Protein AF-0000000087009838 (afdb_homodimer)

Secondary structure (DSSP, 8-state):
-----HHHHHHHHHHHHHHHHH--B-HHHHHHHHHHTTPPPPPHHHHHHHHHHHHHTTSEEEEEE--SSS--EEEEEE-HHHHHHHHHHHHHHHHHHHHHHHHHH-/-----HHHHHHHHHHHHHHHHH--B-HHHHHHHHHHTTPPPPPHHHHHHHHHHHHHTTSEEEEEE--SSS--EEEEEE-HHHHHHHHHHHHHHHHHHHHHHHHHT-

Organism: NCBI:txid2722751

InterPro domains:
  IPR005149 Transcription regulator PadR, N-terminal [PF03551] (16-88)
  IPR036388 Winged helix-like DNA-binding domain superfamily [G3DSA:1.10.10.10] (2-105)
  IPR036390 Winged helix DNA-binding domain superfamily [SSF46785] (12-104)
  IPR052509 Metal-responsive DNA-binding regulator [PTHR33169] (3-96)

Structure (mmCIF, N/CA/C/O backbone):
data_AF-0000000087009838-model_v1
#
loop_
_entity.id
_entity.type
_entity.pdbx_description
1 polymer 'PadR family transcriptional regulator'
#
loop_
_atom_site.group_PDB
_atom_site.id
_atom_site.type_symbol
_atom_site.label_atom_id
_atom_site.label_alt_id
_atom_site.label_comp_id
_atom_site.label_asym_id
_atom_site.label_entity_id
_atom_site.label_seq_id
_atom_site.pdbx_PDB_ins_code
_atom_site.Cartn_x
_atom_site.Cartn_y
_atom_site.Cartn_z
_atom_site.occupancy
_atom_site.B_iso_or_equiv
_atom_site.auth_seq_id
_atom_site.auth_comp_id
_atom_site.auth_asym_id
_atom_site.auth_atom_id
_atom_site.pdbx_PDB_model_num
ATOM 1 N N . MET A 1 1 ? -0.483 -9.648 17.047 1 41.69 1 MET A N 1
ATOM 2 C CA . MET A 1 1 ? -0.277 -8.227 16.766 1 41.69 1 MET A CA 1
ATOM 3 C C . MET A 1 1 ? -0.563 -7.91 15.305 1 41.69 1 MET A C 1
ATOM 5 O O . MET A 1 1 ? -0.053 -8.586 14.406 1 41.69 1 MET A O 1
ATOM 9 N N . THR A 1 2 ? -1.637 -7.324 15.18 1 51.69 2 THR A N 1
ATOM 10 C CA . THR A 1 2 ? -2.01 -7.086 13.789 1 51.69 2 THR A CA 1
ATOM 11 C C . THR A 1 2 ? -0.888 -6.367 13.039 1 51.69 2 THR A C 1
ATOM 13 O O . THR A 1 2 ? -0.406 -5.324 13.484 1 51.69 2 THR A O 1
ATOM 16 N N . GLN A 1 3 ? 0.171 -7.094 12.523 1 63.97 3 GLN A N 1
ATOM 17 C CA . GLN A 1 3 ? 1.33 -6.605 11.781 1 63.97 3 GLN A CA 1
ATOM 18 C C . GLN A 1 3 ? 0.923 -5.551 10.758 1 63.97 3 GLN A C 1
ATOM 20 O O . GLN A 1 3 ? -0.164 -5.629 10.18 1 63.97 3 GLN A O 1
ATOM 25 N N . PHE A 1 4 ? 1.657 -4.457 10.875 1 77.56 4 PHE A N 1
ATOM 26 C CA . PHE A 1 4 ? 1.495 -3.418 9.859 1 77.56 4 PHE A CA 1
ATOM 27 C C . PHE A 1 4 ? 1.87 -3.945 8.477 1 77.56 4 PHE A C 1
ATOM 29 O O . PHE A 1 4 ? 3.053 -4.039 8.148 1 77.56 4 PHE A O 1
ATOM 36 N N . ASP A 1 5 ? 0.935 -4.395 7.797 1 86.06 5 ASP A N 1
ATOM 37 C CA . ASP A 1 5 ? 1.15 -5.027 6.5 1 86.06 5 ASP A CA 1
ATOM 38 C C . ASP A 1 5 ? 1.72 -4.035 5.488 1 86.06 5 ASP A C 1
ATOM 40 O O . ASP A 1 5 ? 1.622 -2.82 5.684 1 86.06 5 ASP A O 1
ATOM 44 N N . ASP A 1 6 ? 2.301 -4.641 4.383 1 87.44 6 ASP A N 1
ATOM 45 C CA . ASP A 1 6 ? 3.01 -3.857 3.377 1 87.44 6 ASP A CA 1
ATOM 46 C C . ASP A 1 6 ? 2.109 -2.771 2.795 1 87.44 6 ASP A C 1
ATOM 48 O O . ASP A 1 6 ? 2.547 -1.636 2.594 1 87.44 6 ASP A O 1
ATOM 52 N N . PHE A 1 7 ? 0.85 -3.143 2.479 1 91.94 7 PHE A N 1
ATOM 53 C CA . PHE A 1 7 ? 0.053 -2.121 1.808 1 91.94 7 PHE A CA 1
ATOM 54 C C . PHE A 1 7 ? -0.395 -1.05 2.793 1 91.94 7 PHE A C 1
ATOM 56 O O . PHE A 1 7 ? -0.603 0.104 2.412 1 91.94 7 PHE A O 1
ATOM 63 N N . GLN A 1 8 ? -0.457 -1.285 4.121 1 91.81 8 GLN A N 1
ATOM 64 C CA . GLN A 1 8 ? -0.731 -0.25 5.109 1 91.81 8 GLN A CA 1
ATOM 65 C C . GLN A 1 8 ? 0.414 0.756 5.188 1 91.81 8 GLN A C 1
ATOM 67 O O . GLN A 1 8 ? 0.182 1.966 5.234 1 91.81 8 GLN A O 1
ATOM 72 N N . ARG A 1 9 ? 1.604 0.186 5.16 1 93.12 9 ARG A N 1
ATOM 73 C CA . ARG A 1 9 ? 2.777 1.055 5.137 1 93.12 9 ARG A CA 1
ATOM 74 C C . ARG A 1 9 ? 2.781 1.936 3.891 1 93.12 9 ARG A C 1
ATOM 76 O O . ARG A 1 9 ? 3.104 3.123 3.965 1 93.12 9 ARG A O 1
ATOM 83 N N . GLY A 1 10 ? 2.416 1.355 2.771 1 95.44 10 GLY A N 1
ATOM 84 C CA . GLY A 1 10 ? 2.396 2.072 1.506 1 95.44 10 GLY A CA 1
ATOM 85 C C . GLY A 1 10 ? 1.356 3.176 1.46 1 95.44 10 GLY A C 1
ATOM 86 O O . GLY A 1 10 ? 1.506 4.148 0.717 1 95.44 10 GLY A O 1
ATOM 87 N N . LEU A 1 11 ? 0.307 3.041 2.289 1 96.44 11 LEU A N 1
ATOM 88 C CA . LEU A 1 11 ? -0.783 4.012 2.311 1 96.44 11 LEU A CA 1
ATOM 89 C C . LEU A 1 11 ? -0.432 5.203 3.191 1 96.44 11 LEU A C 1
ATOM 91 O O . LEU A 1 11 ? -1.063 6.258 3.096 1 96.44 11 LEU A O 1
ATOM 95 N N . LEU A 1 12 ? 0.553 4.984 4.039 1 96.88 12 LEU A N 1
ATOM 96 C CA . LEU A 1 12 ? 0.789 5.93 5.125 1 96.88 12 LEU A CA 1
ATOM 97 C C . LEU A 1 12 ? 1.097 7.32 4.582 1 96.88 12 LEU A C 1
ATOM 99 O O . LEU A 1 12 ? 0.576 8.32 5.082 1 96.88 12 LEU A O 1
ATOM 103 N N . PRO A 1 13 ? 1.901 7.465 3.521 1 97.69 13 PRO A N 1
ATOM 104 C CA . PRO A 1 13 ? 2.131 8.812 2.988 1 97.69 13 PRO A CA 1
ATOM 105 C C . PRO A 1 13 ? 0.836 9.516 2.592 1 97.69 13 PRO A C 1
ATOM 107 O O . PRO A 1 13 ? 0.648 10.695 2.91 1 97.69 13 PRO A O 1
ATOM 110 N N . MET A 1 14 ? -0.026 8.867 1.937 1 97.88 14 MET A N 1
ATOM 111 C CA . MET A 1 14 ? -1.287 9.469 1.515 1 97.88 14 MET A CA 1
ATOM 112 C C . MET A 1 14 ? -2.158 9.812 2.721 1 97.88 14 MET A C 1
ATOM 114 O O . MET A 1 14 ? -2.793 10.867 2.754 1 97.88 14 MET A O 1
ATOM 118 N N . LEU A 1 15 ? -2.158 8.906 3.693 1 98.06 15 LEU A N 1
ATOM 119 C CA . LEU A 1 15 ? -2.965 9.141 4.887 1 98.06 15 LEU A CA 1
ATOM 120 C C . LEU A 1 15 ? -2.477 10.367 5.645 1 98.06 15 LEU A C 1
ATOM 122 O O . LEU A 1 15 ? -3.283 11.172 6.121 1 98.06 15 LEU A O 1
ATOM 126 N N . LEU A 1 16 ? -1.192 10.484 5.719 1 98.38 16 LEU A N 1
ATOM 127 C CA . LEU A 1 16 ? -0.627 11.625 6.426 1 98.38 16 LEU A CA 1
ATOM 128 C C . LEU A 1 16 ? -0.913 12.93 5.68 1 98.38 16 LEU A C 1
ATOM 130 O O . LEU A 1 16 ? -1.271 13.938 6.289 1 98.38 16 LEU A O 1
ATOM 134 N N . LEU A 1 17 ? -0.773 12.906 4.363 1 98.56 17 LEU A N 1
ATOM 135 C CA . LEU A 1 17 ? -1.104 14.094 3.574 1 98.56 17 LEU A CA 1
ATOM 136 C C . LEU A 1 17 ? -2.574 14.461 3.742 1 98.56 17 LEU A C 1
ATOM 138 O O . LEU A 1 17 ? -2.916 15.641 3.83 1 98.56 17 LEU A O 1
ATOM 142 N N . ALA A 1 18 ? -3.383 13.469 3.76 1 98.62 18 ALA A N 1
ATOM 143 C CA . ALA A 1 18 ? -4.816 13.703 3.924 1 98.62 18 ALA A CA 1
ATOM 144 C C . ALA A 1 18 ? -5.117 14.328 5.285 1 98.62 18 ALA A C 1
ATOM 146 O O . ALA A 1 18 ? -5.941 15.234 5.391 1 98.62 18 ALA A O 1
ATOM 147 N N . GLU A 1 19 ? -4.484 13.828 6.332 1 98.38 19 GLU A N 1
ATOM 148 C CA . GLU A 1 19 ? -4.66 14.414 7.66 1 98.38 19 GLU A CA 1
ATOM 149 C C . GLU A 1 19 ? -4.184 15.859 7.688 1 98.38 19 GLU A C 1
ATOM 151 O O . GLU A 1 19 ? -4.848 16.734 8.266 1 98.38 19 GLU A O 1
ATOM 156 N N . LEU A 1 20 ? -3.068 16.078 7.055 1 98.38 20 LEU A N 1
ATOM 157 C CA . LEU A 1 20 ? -2.5 17.422 7.051 1 98.38 20 LEU A CA 1
ATOM 158 C C . LEU A 1 20 ? -3.359 18.375 6.223 1 98.38 20 LEU A C 1
ATOM 160 O O . LEU A 1 20 ? -3.375 19.578 6.477 1 98.38 20 LEU A O 1
ATOM 164 N N . HIS A 1 21 ? -3.979 17.844 5.184 1 98.25 21 HIS A N 1
ATOM 165 C CA . HIS A 1 21 ? -4.918 18.641 4.395 1 98.25 21 HIS A CA 1
ATOM 166 C C . HIS A 1 21 ? -6.043 19.188 5.266 1 98.25 21 HIS A C 1
ATOM 168 O O . HIS A 1 21 ? -6.539 20.297 5.027 1 98.25 21 HIS A O 1
ATOM 174 N N . ARG A 1 22 ? -6.465 18.453 6.211 1 97.25 22 ARG A N 1
ATOM 175 C CA . ARG A 1 22 ? -7.535 18.859 7.109 1 97.25 22 ARG A CA 1
ATOM 176 C C . ARG A 1 22 ? -7.039 19.906 8.109 1 97.25 22 ARG A C 1
ATOM 178 O O . ARG A 1 22 ? -7.723 20.891 8.383 1 97.25 22 ARG A O 1
ATOM 185 N N . GLU A 1 23 ? -5.918 19.594 8.72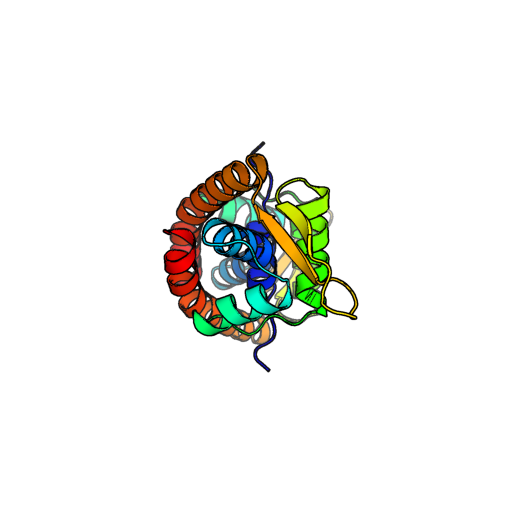7 1 97.31 23 GLU A N 1
ATOM 186 C CA . GLU A 1 23 ? -5.332 20.469 9.727 1 97.31 23 GLU A CA 1
ATOM 187 C C . GLU A 1 23 ? -3.854 20.156 9.945 1 97.31 23 GLU A C 1
ATOM 189 O O . GLU A 1 23 ? -3.461 19 10.008 1 97.31 23 GLU A O 1
ATOM 194 N N . PRO A 1 24 ? -3.016 21.219 10.055 1 97.94 24 PRO A N 1
ATOM 195 C CA . PRO A 1 24 ? -1.626 20.953 10.438 1 97.94 24 PRO A CA 1
ATOM 196 C C . PRO A 1 24 ? -1.51 20.156 11.734 1 97.94 24 PRO A C 1
ATOM 198 O O . PRO A 1 24 ? -2.463 20.109 12.516 1 97.94 24 PRO A O 1
ATOM 201 N N . GLY A 1 25 ? -0.405 19.438 11.938 1 96.56 25 GLY A N 1
ATOM 202 C CA . GLY A 1 25 ? -0.272 18.656 13.156 1 96.56 25 GLY A CA 1
ATOM 203 C C . GLY A 1 25 ? 1.137 18.156 13.383 1 96.56 25 GLY A C 1
ATOM 204 O O . GLY A 1 25 ? 1.945 18.109 12.453 1 96.56 25 GLY A O 1
ATOM 205 N N . HIS A 1 26 ? 1.412 17.734 14.68 1 95.56 26 HIS A N 1
ATOM 206 C CA . HIS A 1 26 ? 2.621 17.031 15.086 1 95.56 26 HIS A CA 1
ATOM 207 C C . HIS A 1 26 ? 2.547 15.547 14.703 1 95.56 26 HIS A C 1
ATOM 209 O O . HIS A 1 26 ? 1.455 15.016 14.492 1 95.56 26 HIS A O 1
ATOM 215 N N . GLY A 1 27 ? 3.801 14.953 14.539 1 95 27 GLY A N 1
ATOM 216 C CA . GLY A 1 27 ? 3.812 13.523 14.266 1 95 27 GLY A CA 1
ATOM 217 C C . GLY A 1 27 ? 2.904 12.734 15.188 1 95 27 GLY A C 1
ATOM 218 O O . GLY A 1 27 ? 2.104 11.914 14.727 1 95 27 GLY A O 1
ATOM 219 N N . TYR A 1 28 ? 2.982 13 16.375 1 94.81 28 TYR A N 1
ATOM 220 C CA . TYR A 1 28 ? 2.195 12.305 17.391 1 94.81 28 TYR A CA 1
ATOM 221 C C . TYR A 1 28 ? 0.705 12.539 17.172 1 94.81 28 TYR A C 1
ATOM 223 O O . TYR A 1 28 ? -0.092 11.594 17.234 1 94.81 28 TYR A O 1
ATOM 231 N N . SER A 1 29 ? 0.276 13.75 17.031 1 95.69 29 SER A N 1
ATOM 232 C CA . SER A 1 29 ? -1.13 14.078 16.828 1 95.69 29 SER A CA 1
ATOM 233 C C . SER A 1 29 ? -1.678 13.414 15.562 1 95.69 29 SER A C 1
ATOM 235 O O . SER A 1 29 ? -2.832 12.984 15.539 1 95.69 29 SER A O 1
ATOM 237 N N . LEU A 1 30 ? -0.846 13.359 14.562 1 97.69 30 LEU A N 1
ATOM 238 C CA . LEU A 1 30 ? -1.271 12.719 13.32 1 97.69 30 LEU A CA 1
ATOM 239 C C . LEU A 1 30 ? -1.545 11.234 13.547 1 97.69 30 LEU A C 1
ATOM 241 O O . LEU A 1 30 ? -2.533 10.703 13.039 1 97.69 30 LEU A O 1
ATOM 245 N N . SER A 1 31 ? -0.64 10.562 14.25 1 97.38 31 SER A N 1
ATOM 246 C CA . SER A 1 31 ? -0.85 9.156 14.586 1 97.38 31 SER A CA 1
ATOM 247 C C . SER A 1 31 ? -2.146 8.969 15.367 1 97.38 31 SER A C 1
ATOM 249 O O . SER A 1 31 ? -2.92 8.047 15.078 1 97.38 31 SER A O 1
ATOM 251 N N . LEU A 1 32 ? -2.451 9.875 16.312 1 97.5 32 LEU A N 1
ATOM 252 C CA . LEU A 1 32 ? -3.658 9.805 17.125 1 97.5 32 LEU A CA 1
ATOM 253 C C . LEU A 1 32 ? -4.902 10.023 16.266 1 97.5 32 LEU A C 1
ATOM 255 O O . LEU A 1 32 ? -5.914 9.336 16.453 1 97.5 32 LEU A O 1
ATOM 259 N N . ARG A 1 33 ? -4.863 10.977 15.43 1 97.62 33 ARG A N 1
ATOM 260 C CA . ARG A 1 33 ? -5.988 11.258 14.539 1 97.62 33 ARG A CA 1
ATOM 261 C C . ARG A 1 33 ? -6.316 10.055 13.672 1 97.62 33 ARG A C 1
ATOM 263 O O . ARG A 1 33 ? -7.488 9.695 13.508 1 97.62 33 ARG A O 1
ATOM 270 N N . LEU A 1 34 ? -5.281 9.43 13.094 1 97.25 34 LEU A N 1
ATOM 271 C CA . LEU A 1 34 ? -5.496 8.234 12.281 1 97.25 34 LEU A CA 1
ATOM 272 C C . LEU A 1 34 ? -6.137 7.125 13.109 1 97.25 34 LEU A C 1
ATOM 274 O O . LEU A 1 34 ? -7.062 6.457 12.641 1 97.25 34 LEU A O 1
ATOM 278 N N . ALA A 1 35 ? -5.707 6.926 14.344 1 97.12 35 ALA A N 1
ATOM 279 C CA . ALA A 1 35 ? -6.273 5.906 15.227 1 97.12 35 ALA A CA 1
ATOM 280 C C . ALA A 1 35 ? -7.746 6.191 15.516 1 97.12 35 ALA A C 1
ATOM 282 O O . ALA A 1 35 ? -8.57 5.277 15.516 1 97.12 35 ALA A O 1
ATOM 283 N N . LYS A 1 36 ? -8.055 7.414 15.727 1 97.5 36 LYS A N 1
ATOM 284 C CA . LYS A 1 36 ? -9.43 7.82 16.016 1 97.5 36 LYS A CA 1
ATOM 285 C C . LYS A 1 36 ? -10.352 7.531 14.828 1 97.5 36 LYS A C 1
ATOM 287 O O . LYS A 1 36 ? -11.547 7.32 15.008 1 97.5 36 LYS A O 1
ATOM 292 N N . ARG A 1 37 ? -9.781 7.527 13.695 1 96.38 37 ARG A N 1
ATOM 293 C CA . ARG A 1 37 ? -10.555 7.266 12.492 1 96.38 37 ARG A CA 1
ATOM 294 C C . ARG A 1 37 ? -10.719 5.766 12.258 1 96.38 37 ARG A C 1
ATOM 296 O O . ARG A 1 37 ? -11.445 5.348 11.352 1 96.38 37 ARG A O 1
ATOM 303 N N . GLY A 1 38 ? -10.031 4.953 13.016 1 95.69 38 GLY A N 1
ATOM 304 C CA . GLY A 1 38 ? -10.219 3.516 12.922 1 95.69 38 GLY A CA 1
ATOM 305 C C . GLY A 1 38 ? -8.992 2.783 12.422 1 95.69 38 GLY A C 1
ATOM 306 O O . GLY A 1 38 ? -8.984 1.553 12.336 1 95.69 38 GLY A O 1
ATOM 307 N N . PHE A 1 39 ? -7.945 3.561 12.039 1 95.5 39 PHE A N 1
ATOM 308 C CA . PHE A 1 39 ? -6.707 2.908 11.633 1 95.5 39 PHE A CA 1
ATOM 309 C C . PHE A 1 39 ? -5.941 2.387 12.836 1 95.5 39 PHE A C 1
ATOM 311 O O . PHE A 1 39 ? -6.148 2.854 13.961 1 95.5 39 PHE A O 1
ATOM 318 N N . ASP A 1 40 ? -5.062 1.401 12.555 1 92.06 40 ASP A N 1
ATOM 319 C CA . ASP A 1 40 ? -4.121 1.002 13.602 1 92.06 40 ASP A CA 1
ATOM 320 C C . ASP A 1 40 ? -3.195 2.156 13.977 1 92.06 40 ASP A C 1
ATOM 322 O O . ASP A 1 40 ? -2.82 2.961 13.117 1 92.06 40 ASP A O 1
ATOM 326 N N . ARG A 1 41 ? -2.908 2.146 15.242 1 92.62 41 ARG A N 1
ATOM 327 C CA . ARG A 1 41 ? -1.973 3.18 15.672 1 92.62 41 ARG A CA 1
ATOM 328 C C . ARG A 1 41 ? -0.619 3.016 14.992 1 92.62 41 ARG A C 1
ATOM 330 O O . ARG A 1 41 ? -0.04 1.927 15 1 92.62 41 ARG A O 1
ATOM 337 N N . VAL A 1 42 ? -0.114 4.102 14.445 1 95.06 42 VAL A N 1
ATOM 338 C CA . VAL A 1 42 ? 1.179 4.086 13.773 1 95.06 42 VAL A CA 1
ATOM 339 C C . VAL A 1 42 ? 2.285 4.438 14.758 1 95.06 42 VAL A C 1
ATOM 341 O O . VAL A 1 42 ? 2.26 5.504 15.375 1 95.06 42 VAL A O 1
ATOM 344 N N . LYS A 1 43 ? 3.227 3.586 14.883 1 93.56 43 LYS A N 1
ATOM 345 C CA . LYS A 1 43 ? 4.359 3.834 15.773 1 93.56 43 LYS A CA 1
ATOM 346 C C . LYS A 1 43 ? 5.305 4.879 15.18 1 93.56 43 LYS A C 1
ATOM 348 O O . LYS A 1 43 ? 5.438 4.977 13.953 1 93.56 43 LYS A O 1
ATOM 353 N N . GLY A 1 44 ? 5.969 5.586 16.141 1 94.06 44 GLY A N 1
ATOM 354 C CA . GLY A 1 44 ? 6.922 6.598 15.719 1 94.06 44 GLY A CA 1
ATOM 355 C C . GLY A 1 44 ? 7.969 6.07 14.75 1 94.06 44 GLY A C 1
ATOM 356 O O . GLY A 1 44 ? 8.328 6.746 13.789 1 94.06 44 GLY A O 1
ATOM 357 N N . ALA A 1 45 ? 8.445 4.961 14.953 1 92.62 45 ALA A N 1
ATOM 358 C CA . ALA A 1 45 ? 9.477 4.336 14.133 1 92.62 45 ALA A CA 1
ATOM 359 C C . ALA A 1 45 ? 9.039 4.238 12.68 1 92.62 45 ALA A C 1
ATOM 361 O O . ALA A 1 45 ? 9.875 4.238 11.766 1 92.62 45 ALA A O 1
ATOM 362 N N . HIS A 1 46 ? 7.719 4.188 12.383 1 93.94 46 HIS A N 1
ATOM 363 C CA . HIS A 1 46 ? 7.18 4.102 11.031 1 93.94 46 HIS A CA 1
ATOM 364 C C . HIS A 1 46 ? 6.711 5.469 10.539 1 93.94 46 HIS A C 1
ATOM 366 O O . HIS A 1 46 ? 6.762 5.75 9.336 1 93.94 46 HIS A O 1
ATOM 372 N N . LEU A 1 47 ? 6.344 6.242 11.453 1 96.56 47 LEU A N 1
ATOM 373 C CA . LEU A 1 47 ? 5.715 7.523 11.148 1 96.56 47 LEU A CA 1
ATOM 374 C C . LEU A 1 47 ? 6.754 8.555 10.734 1 96.56 47 LEU A C 1
ATOM 376 O O . LEU A 1 47 ? 6.598 9.227 9.711 1 96.56 47 LEU A O 1
ATOM 380 N N . TYR A 1 48 ? 7.754 8.656 11.461 1 96.62 48 TYR A N 1
ATOM 381 C CA . TYR A 1 48 ? 8.656 9.797 11.352 1 96.62 48 TYR A CA 1
ATOM 382 C C . TYR A 1 48 ? 9.523 9.688 10.102 1 96.62 48 TYR A C 1
ATOM 384 O O . TYR A 1 48 ? 9.797 10.688 9.438 1 96.62 48 TYR A O 1
ATOM 392 N N . PRO A 1 49 ? 9.977 8.609 9.758 1 97.44 49 PRO A N 1
ATOM 393 C CA . PRO A 1 49 ? 10.688 8.508 8.484 1 97.44 49 PRO A CA 1
ATOM 394 C C . PRO A 1 49 ? 9.812 8.898 7.289 1 97.44 49 PRO A C 1
ATOM 396 O O . PRO A 1 49 ? 10.305 9.492 6.328 1 97.44 49 PRO A O 1
ATOM 399 N N . VAL A 1 50 ? 8.555 8.523 7.348 1 97.69 50 VAL A N 1
ATOM 400 C CA . VAL A 1 50 ? 7.641 8.891 6.27 1 97.69 50 VAL A CA 1
ATOM 401 C C . VAL A 1 50 ? 7.426 10.398 6.254 1 97.69 50 VAL A C 1
ATOM 403 O O . VAL A 1 50 ? 7.445 11.023 5.191 1 97.69 50 VAL A O 1
ATOM 406 N N . LEU A 1 51 ? 7.266 10.961 7.426 1 98.06 51 LEU A N 1
ATOM 407 C CA . LEU A 1 51 ? 7.129 12.414 7.512 1 98.06 51 LEU A CA 1
ATOM 408 C C . LEU A 1 51 ? 8.383 13.109 6.988 1 98.06 51 LEU A C 1
ATOM 410 O O . LEU A 1 51 ? 8.297 14.109 6.281 1 98.06 51 LEU A O 1
ATOM 414 N N . ALA A 1 52 ? 9.516 12.578 7.363 1 97.75 52 ALA A N 1
ATOM 415 C CA . ALA A 1 52 ? 10.781 13.133 6.895 1 97.75 52 ALA A CA 1
ATOM 416 C C . ALA A 1 52 ? 10.867 13.102 5.371 1 97.75 52 ALA A C 1
ATOM 418 O O . ALA A 1 52 ? 11.32 14.062 4.746 1 97.75 52 ALA A O 1
ATOM 419 N N . ARG A 1 53 ? 10.484 12.039 4.77 1 98.12 53 ARG A N 1
ATOM 420 C CA . ARG A 1 53 ? 10.492 11.914 3.316 1 98.12 53 ARG A CA 1
ATOM 421 C C . ARG A 1 53 ? 9.523 12.906 2.678 1 98.12 53 ARG A C 1
ATOM 423 O O . ARG A 1 53 ? 9.859 13.547 1.679 1 98.12 53 ARG A O 1
ATOM 430 N N . LEU A 1 54 ? 8.305 13.016 3.232 1 98.31 54 LEU A N 1
ATOM 431 C CA . LEU A 1 54 ? 7.316 13.961 2.721 1 98.31 54 LEU A CA 1
ATOM 432 C C . LEU A 1 54 ? 7.848 15.391 2.785 1 98.31 54 LEU A C 1
ATOM 434 O O . LEU A 1 54 ? 7.617 16.188 1.873 1 98.31 54 LEU A O 1
ATOM 438 N N . GLU A 1 55 ? 8.539 15.656 3.879 1 98.31 55 GLU A N 1
ATOM 439 C CA . GLU A 1 55 ? 9.188 16.953 4.035 1 98.31 55 GLU A CA 1
ATOM 440 C C . GLU A 1 55 ? 10.273 17.172 2.988 1 98.31 55 GLU A C 1
ATOM 442 O O . GLU A 1 55 ? 10.312 18.203 2.324 1 98.31 55 GLU A O 1
ATOM 447 N N . SER A 1 56 ? 11.148 16.188 2.854 1 98.44 56 SER A N 1
ATOM 448 C CA . SER A 1 56 ? 12.25 16.266 1.898 1 98.44 56 SER A CA 1
ATOM 449 C C . SER A 1 56 ? 11.734 16.422 0.472 1 98.44 56 SER A C 1
ATOM 451 O O . SER A 1 56 ? 12.352 17.125 -0.34 1 98.44 56 SER A O 1
ATOM 453 N N . ASP A 1 57 ? 10.586 15.852 0.182 1 98 57 ASP A N 1
ATOM 454 C CA . ASP A 1 57 ? 9.984 15.898 -1.146 1 98 57 ASP A CA 1
ATOM 455 C C . ASP A 1 57 ? 9.211 17.203 -1.352 1 98 57 ASP A C 1
ATOM 457 O O . ASP A 1 57 ? 8.719 17.469 -2.449 1 98 57 ASP A O 1
ATOM 461 N N . GLY A 1 58 ? 9.062 17.969 -0.272 1 98.5 58 GLY A N 1
ATOM 462 C CA . GLY A 1 58 ? 8.43 19.281 -0.349 1 98.5 58 GLY A CA 1
ATOM 463 C C . GLY A 1 58 ? 6.922 19.219 -0.199 1 98.5 58 GLY A C 1
ATOM 464 O O . GLY A 1 58 ? 6.227 20.188 -0.517 1 98.5 58 GLY A O 1
ATOM 465 N N . TYR A 1 59 ? 6.348 18.125 0.232 1 98.75 59 TYR A N 1
ATOM 466 C CA . TYR A 1 59 ? 4.902 17.953 0.297 1 98.75 59 TYR A CA 1
ATOM 467 C C . TYR A 1 59 ? 4.348 18.484 1.612 1 98.75 59 TYR A C 1
ATOM 469 O O . TYR A 1 59 ? 3.137 18.688 1.746 1 98.75 59 TYR A O 1
ATOM 477 N N . CYS A 1 60 ? 5.195 18.703 2.631 1 98.62 60 CYS A N 1
ATOM 478 C CA . CYS A 1 60 ? 4.867 19.406 3.867 1 98.62 60 CYS A CA 1
ATOM 479 C C . CYS A 1 60 ? 6.078 20.156 4.41 1 98.62 60 CYS A C 1
ATOM 481 O O . CYS A 1 60 ? 7.203 19.922 3.969 1 98.62 60 CYS A O 1
ATOM 483 N N . THR A 1 61 ? 5.836 21.062 5.246 1 97.94 61 THR A N 1
ATOM 484 C CA . THR A 1 61 ? 6.891 21.844 5.883 1 97.94 61 THR A CA 1
ATOM 485 C C . THR A 1 61 ? 6.637 21.969 7.383 1 97.94 61 THR A C 1
ATOM 487 O O . THR A 1 61 ? 5.496 22.156 7.812 1 97.94 61 THR A O 1
ATOM 490 N N . PRO A 1 62 ? 7.703 21.703 8.141 1 95.12 62 PRO A N 1
ATOM 491 C CA . PRO A 1 62 ? 7.551 21.875 9.586 1 95.12 62 PRO A CA 1
ATOM 492 C C . PRO A 1 62 ? 7.664 23.328 10.031 1 95.12 62 PRO A C 1
ATOM 494 O O . PRO A 1 62 ? 8.422 24.109 9.438 1 95.12 62 PRO A O 1
ATOM 497 N N . VAL A 1 63 ? 6.887 23.781 10.938 1 92.5 63 VAL A N 1
ATOM 498 C CA . VAL A 1 63 ? 7.027 25.047 11.656 1 92.5 63 VAL A CA 1
ATOM 499 C C . VAL A 1 63 ? 7.305 24.766 13.133 1 92.5 63 VAL A C 1
ATOM 501 O O . VAL A 1 63 ? 6.559 24.031 13.781 1 92.5 63 VAL A O 1
ATOM 504 N N . TRP A 1 64 ? 8.5 25.172 13.562 1 88.38 64 TRP A N 1
ATOM 505 C CA . TRP A 1 64 ? 8.898 24.938 14.945 1 88.38 64 TRP A CA 1
ATOM 506 C C . TRP A 1 64 ? 8.18 25.891 15.891 1 88.38 64 TRP A C 1
ATOM 508 O O . TRP A 1 64 ? 8.109 27.094 15.633 1 88.38 64 TRP A O 1
ATOM 518 N N . THR A 1 65 ? 7.371 25.375 16.703 1 76.44 65 THR A N 1
ATOM 519 C CA . THR A 1 65 ? 6.715 26.203 17.703 1 76.44 65 THR A CA 1
ATOM 520 C C . THR A 1 65 ? 7.402 26.047 19.062 1 76.44 65 THR A C 1
ATOM 522 O O . THR A 1 65 ? 7.723 24.938 19.484 1 76.44 65 THR A O 1
ATOM 525 N N . GLU A 1 66 ? 8.047 27.125 19.484 1 69.75 66 GLU A N 1
ATOM 526 C CA . GLU A 1 66 ? 8.773 27.188 20.75 1 69.75 66 G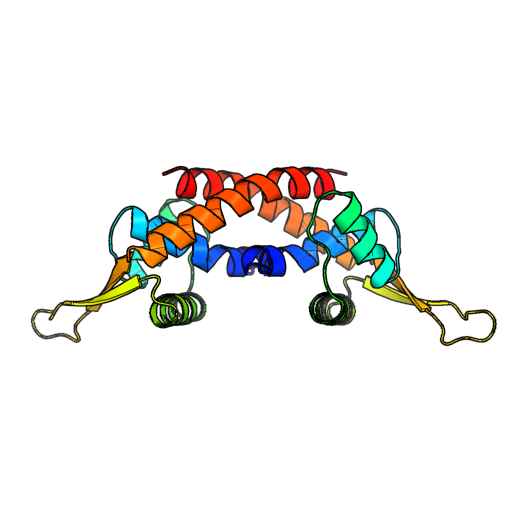LU A CA 1
ATOM 527 C C . GLU A 1 66 ? 7.867 26.844 21.922 1 69.75 66 GLU A C 1
ATOM 529 O O . GLU A 1 66 ? 6.688 27.188 21.938 1 69.75 66 GLU A O 1
ATOM 534 N N . GLY A 1 67 ? 8.008 25.688 22.469 1 61.94 67 GLY A N 1
ATOM 535 C CA . GLY A 1 67 ? 7.273 25.484 23.703 1 61.94 67 GLY A CA 1
ATOM 536 C C . GLY A 1 67 ? 7.828 26.312 24.859 1 61.94 67 GLY A C 1
ATOM 537 O O . GLY A 1 67 ? 8.898 26.906 24.75 1 61.94 67 GLY A O 1
ATOM 538 N N . ASP A 1 68 ? 6.793 26.641 25.719 1 58.56 68 ASP A N 1
ATOM 539 C CA . ASP A 1 68 ? 7.215 27.234 26.984 1 58.56 68 ASP A CA 1
ATOM 540 C C . ASP A 1 68 ? 8.242 26.359 27.703 1 58.56 68 ASP A C 1
ATOM 542 O O . ASP A 1 68 ? 7.879 25.469 28.484 1 58.56 68 ASP A O 1
ATOM 546 N N . GLY A 1 69 ? 9.555 26.578 27.469 1 65.25 69 GLY A N 1
ATOM 547 C CA . GLY A 1 69 ? 10.586 25.953 28.281 1 65.25 69 GLY A CA 1
ATOM 548 C C . GLY A 1 69 ? 11.016 24.594 27.781 1 65.25 69 GLY A C 1
ATOM 549 O O . GLY A 1 69 ? 11.742 23.875 28.469 1 65.25 69 GLY A O 1
ATOM 550 N N . GLY A 1 70 ? 10.344 24 26.625 1 61.06 70 GLY A N 1
ATOM 551 C CA . GLY A 1 70 ? 10.773 22.688 26.172 1 61.06 70 GLY A CA 1
ATOM 552 C C . GLY A 1 70 ? 11.07 22.625 24.688 1 61.06 70 GLY A C 1
ATOM 553 O O . GLY A 1 70 ? 10.984 23.641 24 1 61.06 70 GLY A O 1
ATOM 554 N N . PRO A 1 71 ? 11.758 21.484 24.406 1 65.31 71 PRO A N 1
ATOM 555 C CA . PRO A 1 71 ? 12.094 21.375 22.984 1 65.31 71 PRO A CA 1
ATOM 556 C C . PRO A 1 71 ? 10.898 21.641 22.078 1 65.31 71 PRO A C 1
ATOM 558 O O . PRO A 1 71 ? 9.766 21.297 22.422 1 65.31 71 PRO A O 1
ATOM 561 N N . GLY A 1 72 ? 10.93 22.625 21.297 1 75.69 72 GLY A N 1
ATOM 562 C CA . GLY A 1 72 ? 9.914 22.984 20.328 1 75.69 72 GLY A CA 1
ATOM 563 C C . GLY A 1 72 ? 9.32 21.797 19.609 1 75.69 72 GLY A C 1
ATOM 564 O O . GLY A 1 72 ? 9.891 20.703 19.641 1 75.69 72 GLY A O 1
ATOM 565 N N . ARG A 1 73 ? 8.109 21.766 19.531 1 81.88 73 ARG A N 1
ATOM 566 C CA . ARG A 1 73 ? 7.43 20.734 18.75 1 81.88 73 ARG A CA 1
ATOM 567 C C . ARG A 1 73 ? 7.309 21.141 17.281 1 81.88 73 ARG A C 1
ATOM 569 O O . ARG A 1 73 ? 7.055 22.312 16.984 1 81.88 73 ARG A O 1
ATOM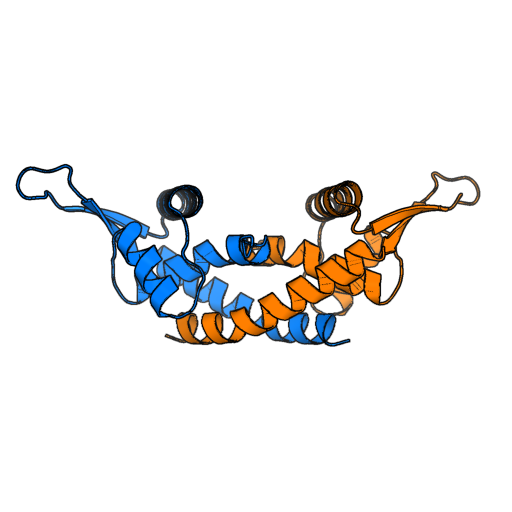 576 N N . LYS A 1 74 ? 7.609 20.141 16.422 1 91.31 74 LYS A N 1
ATOM 577 C CA . LYS A 1 74 ? 7.531 20.328 14.977 1 91.31 74 LYS A CA 1
ATOM 578 C C . LYS A 1 74 ? 6.105 20.109 14.477 1 91.31 74 LYS A C 1
ATOM 580 O O . LYS A 1 74 ? 5.527 19.047 14.672 1 91.31 74 LYS A O 1
ATOM 585 N N . VAL A 1 75 ? 5.508 21.25 14.008 1 96 75 VAL A N 1
ATOM 586 C CA . VAL A 1 75 ? 4.176 21.156 13.422 1 96 75 VAL A CA 1
ATOM 587 C C . VAL A 1 75 ? 4.273 21.141 11.898 1 96 75 VAL A C 1
ATOM 589 O O . VAL A 1 75 ? 4.82 22.062 11.297 1 96 75 VAL A O 1
ATOM 592 N N . TYR A 1 76 ? 3.73 20.078 11.258 1 98 76 TYR A N 1
ATOM 593 C CA . TYR A 1 76 ? 3.781 19.938 9.805 1 98 76 TYR A CA 1
ATOM 594 C C . TYR A 1 76 ? 2.58 20.594 9.148 1 98 76 TYR A C 1
ATOM 596 O O . TYR A 1 76 ? 1.45 20.469 9.625 1 98 76 TYR A O 1
ATOM 604 N N . HIS A 1 77 ? 2.9 21.312 8.086 1 98.5 77 HIS A N 1
ATOM 605 C CA . HIS A 1 77 ? 1.894 21.953 7.242 1 98.5 77 HIS A CA 1
ATOM 606 C C . HIS A 1 77 ? 1.947 21.422 5.816 1 98.5 77 HIS A C 1
ATOM 608 O O . HIS A 1 77 ? 3.031 21.234 5.258 1 98.5 77 HIS A O 1
ATOM 614 N N . LEU A 1 78 ? 0.789 21.172 5.297 1 98.62 78 LEU A N 1
ATOM 615 C CA . LEU A 1 78 ? 0.724 20.766 3.896 1 98.62 78 LEU A CA 1
ATOM 616 C C . LEU A 1 78 ? 1.1 21.922 2.98 1 98.62 78 LEU A C 1
ATOM 618 O O . LEU A 1 78 ? 0.661 23.062 3.193 1 98.62 78 LEU A O 1
ATOM 622 N N . THR A 1 79 ? 1.946 21.641 2.041 1 98.75 79 THR A N 1
ATOM 623 C CA . THR A 1 79 ? 2.295 22.672 1.056 1 98.75 79 THR A CA 1
ATOM 624 C C . THR A 1 79 ? 1.379 22.578 -0.161 1 98.75 79 THR A C 1
ATOM 626 O O . THR A 1 79 ? 0.56 21.656 -0.262 1 98.75 79 THR A O 1
ATOM 629 N N . THR A 1 80 ? 1.53 23.547 -1.079 1 98.69 80 THR A N 1
ATOM 630 C CA . THR A 1 80 ? 0.802 23.484 -2.342 1 98.69 80 THR A CA 1
ATOM 631 C C . THR A 1 80 ? 1.168 22.219 -3.115 1 98.69 80 THR A C 1
ATOM 633 O O . THR A 1 80 ? 0.294 21.547 -3.67 1 98.69 80 THR A O 1
ATOM 636 N N . SER A 1 81 ? 2.461 21.875 -3.154 1 98.69 81 SER A N 1
ATOM 637 C CA . SER A 1 81 ? 2.914 20.641 -3.799 1 98.69 81 SER A CA 1
ATOM 638 C C . SER A 1 81 ? 2.328 19.422 -3.115 1 98.69 81 SER A C 1
ATOM 640 O O . SER A 1 81 ? 2.02 18.422 -3.773 1 98.69 81 SER A O 1
ATOM 642 N N . GLY A 1 82 ? 2.195 19.5 -1.805 1 98.69 82 GLY A N 1
ATOM 643 C CA . GLY A 1 82 ? 1.57 18.422 -1.062 1 98.69 82 GLY A CA 1
ATOM 644 C C . GLY A 1 82 ? 0.108 18.234 -1.413 1 98.69 82 GLY A C 1
ATOM 645 O O . GLY A 1 82 ? -0.368 17.094 -1.496 1 98.69 82 GLY A O 1
ATOM 646 N N . GLU A 1 83 ? -0.571 19.359 -1.617 1 98.44 83 GLU A N 1
ATOM 647 C CA . GLU A 1 83 ? -1.963 19.312 -2.055 1 98.44 83 GLU A CA 1
ATOM 648 C C . GLU A 1 83 ? -2.084 18.641 -3.422 1 98.44 83 GLU A C 1
ATOM 650 O O . GLU A 1 83 ? -2.98 17.828 -3.643 1 98.44 83 GLU A O 1
ATOM 655 N N . GLU A 1 84 ? -1.24 19.016 -4.277 1 98.44 84 GLU A N 1
ATOM 656 C CA . GLU A 1 84 ? -1.233 18.438 -5.617 1 98.44 84 GLU A CA 1
ATOM 657 C C . GLU A 1 84 ? -0.926 16.938 -5.57 1 98.44 84 GLU A C 1
ATOM 659 O O . GLU A 1 84 ? -1.57 16.141 -6.262 1 98.44 84 GLU A O 1
ATOM 664 N N . ARG A 1 85 ? 0.014 16.578 -4.75 1 97.81 85 ARG A N 1
ATOM 665 C CA . ARG A 1 85 ? 0.374 15.172 -4.609 1 97.81 85 ARG A CA 1
ATOM 666 C C . ARG A 1 85 ? -0.788 14.367 -4.039 1 97.81 85 ARG A C 1
ATOM 668 O O . ARG A 1 85 ? -1.068 13.258 -4.504 1 97.81 85 ARG A O 1
ATOM 675 N N . LEU A 1 86 ? -1.422 14.914 -3.027 1 97.94 86 LEU A N 1
ATOM 676 C CA . LEU A 1 86 ? -2.584 14.25 -2.449 1 97.94 86 LEU A CA 1
ATOM 677 C C . LEU A 1 86 ? -3.666 14.031 -3.502 1 97.94 86 LEU A C 1
ATOM 679 O O . LEU A 1 86 ? -4.281 12.969 -3.557 1 97.94 86 LEU A O 1
ATOM 683 N N . ALA A 1 87 ? -3.906 15.062 -4.305 1 97.69 87 ALA A N 1
ATOM 684 C CA . ALA A 1 87 ? -4.906 14.945 -5.363 1 97.69 87 ALA A CA 1
ATOM 685 C C . ALA A 1 87 ? -4.543 13.82 -6.332 1 97.69 87 ALA A C 1
ATOM 687 O O . ALA A 1 87 ? -5.41 13.055 -6.75 1 97.69 87 ALA A O 1
ATOM 688 N N . GLU A 1 88 ? -3.277 13.703 -6.695 1 96.88 88 GLU A N 1
ATOM 689 C CA . GLU A 1 88 ? -2.801 12.633 -7.57 1 96.88 88 GLU A CA 1
ATOM 690 C C . GLU A 1 88 ? -3.023 11.258 -6.938 1 96.88 88 GLU A C 1
ATOM 692 O O . GLU A 1 88 ? -3.48 10.328 -7.605 1 96.88 88 GLU A O 1
ATOM 697 N N . LEU A 1 89 ? -2.697 11.156 -5.668 1 96.81 89 LEU A N 1
ATOM 698 C CA . LEU A 1 89 ? -2.834 9.891 -4.957 1 96.81 89 LEU A CA 1
ATOM 699 C C . LEU A 1 89 ? -4.301 9.5 -4.824 1 96.81 89 LEU A C 1
ATOM 701 O O . LEU A 1 89 ? -4.648 8.328 -4.961 1 96.81 89 LEU A O 1
ATOM 705 N N . ARG A 1 90 ? -5.156 10.484 -4.574 1 96.75 90 ARG A N 1
ATOM 706 C CA . ARG A 1 90 ? -6.594 10.234 -4.523 1 96.75 90 ARG A CA 1
ATOM 707 C C . ARG A 1 90 ? -7.098 9.641 -5.832 1 96.75 90 ARG A C 1
ATOM 709 O O . ARG A 1 90 ? -7.879 8.695 -5.828 1 96.75 90 ARG A O 1
ATOM 716 N N . HIS A 1 91 ? -6.691 10.258 -6.828 1 95.94 91 HIS A N 1
ATOM 717 C CA . HIS A 1 91 ? -7.105 9.789 -8.148 1 95.94 91 HIS A CA 1
ATOM 718 C C . HIS A 1 91 ? -6.637 8.359 -8.398 1 95.94 91 HIS A C 1
ATOM 720 O O . HIS A 1 91 ? -7.422 7.512 -8.828 1 95.94 91 HIS A O 1
ATOM 726 N N . SER A 1 92 ? -5.387 8.125 -8.117 1 94.81 92 SER A N 1
ATOM 727 C CA . SER A 1 92 ? -4.832 6.789 -8.297 1 94.81 92 SER A CA 1
ATOM 728 C C . SER A 1 92 ? -5.562 5.766 -7.434 1 94.81 92 SER A C 1
ATOM 730 O O . SER A 1 92 ? -5.863 4.66 -7.891 1 94.81 92 SER A O 1
ATOM 732 N N . TRP A 1 93 ? -5.824 6.113 -6.211 1 96.56 93 TRP A N 1
ATOM 733 C CA . TRP A 1 93 ? -6.527 5.234 -5.281 1 96.56 93 TRP A CA 1
ATOM 734 C C . TRP A 1 93 ? -7.91 4.871 -5.816 1 96.56 93 TRP A C 1
ATOM 736 O O . TRP A 1 93 ? -8.297 3.703 -5.805 1 96.56 93 TRP A O 1
ATOM 746 N N . LYS A 1 94 ? -8.617 5.855 -6.289 1 95.75 94 LYS A N 1
ATOM 747 C CA . LYS A 1 94 ? -9.969 5.648 -6.812 1 95.75 94 LYS A CA 1
ATOM 748 C C . LYS A 1 94 ? -9.961 4.672 -7.984 1 95.75 94 LYS A C 1
ATOM 750 O O . LYS A 1 94 ? -10.906 3.902 -8.164 1 95.75 94 LYS A O 1
ATOM 755 N N . LEU A 1 95 ? -8.922 4.691 -8.758 1 94.25 95 LEU A N 1
ATOM 756 C CA . LEU A 1 95 ? -8.805 3.801 -9.914 1 94.25 95 LEU A CA 1
ATOM 757 C C . LEU A 1 95 ? -8.391 2.4 -9.477 1 94.25 95 LEU A C 1
ATOM 759 O O . LEU A 1 95 ? -8.852 1.405 -10.039 1 94.25 95 LEU A O 1
ATOM 763 N N . LEU A 1 96 ? -7.613 2.311 -8.445 1 95.62 96 LEU A N 1
ATOM 764 C CA . LEU A 1 96 ? -6.969 1.053 -8.078 1 95.62 96 LEU A CA 1
ATOM 765 C C . LEU A 1 96 ? -7.891 0.201 -7.211 1 95.62 96 LEU A C 1
ATOM 767 O O . LEU A 1 96 ? -7.871 -1.028 -7.297 1 95.62 96 LEU A O 1
ATOM 771 N N . VAL A 1 97 ? -8.664 0.832 -6.367 1 97.38 97 VAL A N 1
ATOM 772 C CA . VAL A 1 97 ? -9.453 0.107 -5.375 1 97.38 97 VAL A CA 1
ATOM 773 C C . VAL A 1 97 ? -10.43 -0.837 -6.078 1 97.38 97 VAL A C 1
ATOM 775 O O . VAL A 1 97 ? -10.477 -2.029 -5.77 1 97.38 97 VAL A O 1
ATOM 778 N N . PRO A 1 98 ? -11.203 -0.355 -7.117 1 97.5 98 PRO A N 1
ATOM 779 C CA . PRO A 1 98 ? -12.125 -1.292 -7.766 1 97.5 98 PRO A CA 1
ATOM 780 C C . PRO A 1 98 ? -11.398 -2.432 -8.477 1 97.5 98 PRO A C 1
ATOM 782 O O . PRO A 1 98 ? -11.914 -3.553 -8.531 1 97.5 98 PRO A O 1
ATOM 785 N N . LEU A 1 99 ? -10.234 -2.205 -9.062 1 96.88 99 LEU A N 1
ATOM 786 C CA . LEU A 1 99 ? -9.453 -3.252 -9.711 1 96.88 99 LEU A CA 1
ATOM 787 C C . LEU A 1 99 ? -8.992 -4.293 -8.695 1 96.88 99 LEU A C 1
ATOM 789 O O . LEU A 1 99 ? -9.094 -5.496 -8.945 1 96.88 99 LEU A O 1
ATOM 793 N N . THR A 1 100 ? -8.516 -3.816 -7.582 1 98 100 THR A N 1
ATOM 794 C CA . THR A 1 100 ? -8.031 -4.711 -6.535 1 98 100 THR A CA 1
ATOM 795 C C . THR A 1 100 ? -9.172 -5.535 -5.953 1 98 100 THR A C 1
ATOM 797 O O . THR A 1 100 ? -9.039 -6.75 -5.781 1 98 100 THR A O 1
ATOM 800 N N . ASN A 1 101 ? -10.297 -4.867 -5.668 1 97.94 101 ASN A N 1
ATOM 801 C CA . ASN A 1 101 ? -11.461 -5.582 -5.164 1 97.94 101 ASN A CA 1
ATOM 802 C C . ASN A 1 101 ? -11.875 -6.711 -6.102 1 97.94 101 ASN A C 1
ATOM 804 O O . ASN A 1 101 ? -12.172 -7.82 -5.652 1 97.94 101 ASN A O 1
ATOM 808 N N . LYS A 1 102 ? -11.875 -6.449 -7.332 1 97 102 LYS A N 1
ATOM 809 C CA . LYS A 1 102 ? -12.273 -7.449 -8.32 1 97 102 LYS A CA 1
ATOM 810 C C . LYS A 1 102 ? -11.32 -8.641 -8.312 1 97 102 LYS A C 1
ATOM 812 O O . LYS A 1 102 ? -11.75 -9.789 -8.367 1 97 102 LYS A O 1
ATOM 817 N N . LEU A 1 103 ? -10.047 -8.344 -8.227 1 97.12 103 LEU A N 1
ATOM 818 C CA . LEU A 1 103 ? -9.047 -9.414 -8.281 1 97.12 103 LEU A CA 1
ATOM 819 C C . LEU A 1 103 ? -9.109 -10.273 -7.031 1 97.12 103 LEU A C 1
ATOM 821 O O . LEU A 1 103 ? -9.047 -11.508 -7.113 1 97.12 103 LEU A O 1
ATOM 825 N N . ILE A 1 104 ? -9.281 -9.664 -5.859 1 95.12 104 ILE A N 1
ATOM 826 C CA . ILE A 1 104 ? -9.102 -10.453 -4.641 1 95.12 104 ILE A CA 1
ATOM 827 C C . ILE A 1 104 ? -10.422 -11.102 -4.25 1 95.12 104 ILE A C 1
ATOM 829 O O . ILE A 1 104 ? -10.453 -12 -3.406 1 95.12 104 ILE A O 1
ATOM 833 N N . ALA A 1 105 ? -11.711 -10.586 -4.723 1 87.12 105 ALA A N 1
ATOM 834 C CA . ALA A 1 105 ? -13.008 -11.219 -4.496 1 87.12 105 ALA A CA 1
ATOM 835 C C . ALA A 1 105 ? -13.07 -12.594 -5.156 1 87.12 105 ALA A C 1
ATOM 837 O O . ALA A 1 105 ? -13.898 -13.43 -4.789 1 87.12 105 ALA A O 1
ATOM 838 N N . GLY A 1 106 ? -12.297 -12.945 -6.203 1 70.31 106 GLY A N 1
ATOM 839 C CA . GLY A 1 106 ? -12.398 -14.156 -7 1 70.31 106 GLY A CA 1
ATOM 840 C C . GLY A 1 106 ? -11.586 -15.305 -6.434 1 70.31 106 GLY A C 1
ATOM 841 O O . GLY A 1 106 ? -10.797 -15.117 -5.512 1 70.31 106 GLY A O 1
ATOM 842 N N . MET B 1 1 ? 5.172 9.328 -16.828 1 41.78 1 MET B N 1
ATOM 843 C CA . MET B 1 1 ? 5.164 7.914 -16.469 1 41.78 1 MET B CA 1
ATOM 844 C C . MET B 1 1 ? 4.453 7.699 -15.133 1 41.78 1 MET B 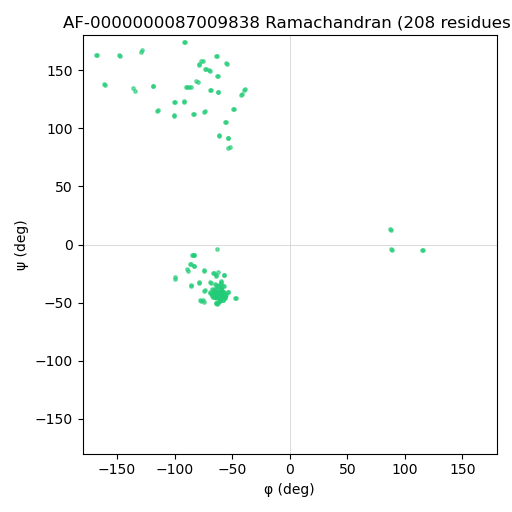C 1
ATOM 846 O O . MET B 1 1 ? 4.75 8.375 -14.141 1 41.78 1 MET B O 1
ATOM 850 N N . THR B 1 2 ? 3.33 7.23 -15.297 1 51.84 2 THR B N 1
ATOM 851 C CA . THR B 1 2 ? 2.578 7.094 -14.055 1 51.84 2 THR B CA 1
ATOM 852 C C . THR B 1 2 ? 3.389 6.328 -13.008 1 51.84 2 THR B C 1
ATOM 854 O O . THR B 1 2 ? 3.889 5.234 -13.289 1 51.84 2 THR B O 1
ATOM 857 N N . GLN B 1 3 ? 4.316 6.973 -12.227 1 63.53 3 GLN B N 1
ATOM 858 C CA . GLN B 1 3 ? 5.18 6.422 -11.188 1 63.53 3 GLN B CA 1
ATOM 859 C C . GLN B 1 3 ? 4.422 5.418 -10.32 1 63.53 3 GLN B C 1
ATOM 861 O O . GLN B 1 3 ? 3.223 5.578 -10.086 1 63.53 3 GLN B O 1
ATOM 866 N N . PHE B 1 4 ? 5.066 4.273 -10.195 1 77.31 4 PHE B N 1
ATOM 867 C CA . PHE B 1 4 ? 4.543 3.262 -9.281 1 77.31 4 PHE B CA 1
ATOM 868 C C . PHE B 1 4 ? 4.523 3.785 -7.852 1 77.31 4 PHE B C 1
ATOM 870 O O . PHE B 1 4 ? 5.562 3.846 -7.191 1 77.31 4 PHE B O 1
ATOM 877 N N . ASP B 1 5 ? 3.455 4.297 -7.473 1 85.75 5 ASP B N 1
ATOM 878 C CA . ASP B 1 5 ? 3.32 4.926 -6.16 1 85.75 5 ASP B CA 1
ATOM 879 C C . ASP B 1 5 ? 3.518 3.904 -5.043 1 85.75 5 ASP B C 1
ATOM 881 O O . ASP B 1 5 ? 3.416 2.697 -5.273 1 85.75 5 ASP B O 1
ATOM 885 N N . ASP B 1 6 ? 3.793 4.484 -3.818 1 87.44 6 ASP B N 1
ATOM 886 C CA . ASP B 1 6 ? 4.133 3.668 -2.658 1 87.44 6 ASP B CA 1
ATOM 887 C C . ASP B 1 6 ? 3.039 2.639 -2.375 1 87.44 6 ASP B C 1
ATOM 889 O O . ASP B 1 6 ? 3.334 1.481 -2.066 1 87.44 6 ASP B O 1
ATOM 893 N N . PHE B 1 7 ? 1.766 3.09 -2.42 1 92.06 7 PHE B N 1
ATOM 894 C CA . PHE B 1 7 ? 0.75 2.123 -2.018 1 92.06 7 PHE B CA 1
ATOM 895 C C . PHE B 1 7 ? 0.545 1.07 -3.1 1 92.06 7 PHE B C 1
ATOM 897 O O . PHE B 1 7 ? 0.172 -0.067 -2.805 1 92.06 7 PHE B O 1
ATOM 904 N N . GLN B 1 8 ? 0.874 1.309 -4.387 1 91.75 8 GLN B N 1
ATOM 905 C CA . GLN B 1 8 ? 0.835 0.281 -5.422 1 91.75 8 GLN B CA 1
ATOM 906 C C . GLN B 1 8 ? 1.892 -0.792 -5.172 1 91.75 8 GLN B C 1
ATOM 908 O O . GLN B 1 8 ? 1.611 -1.986 -5.293 1 91.75 8 GLN B O 1
ATOM 913 N N . ARG B 1 9 ? 3.057 -0.296 -4.801 1 93.12 9 ARG B N 1
ATOM 914 C CA . ARG B 1 9 ? 4.117 -1.234 -4.445 1 93.12 9 ARG B CA 1
ATOM 915 C C . ARG B 1 9 ? 3.707 -2.104 -3.262 1 93.12 9 ARG B C 1
ATOM 917 O O . ARG B 1 9 ? 3.961 -3.311 -3.254 1 93.12 9 ARG B O 1
ATOM 924 N N . GLY B 1 10 ? 3.078 -1.489 -2.295 1 95.38 10 GLY B N 1
ATOM 925 C CA . GLY B 1 10 ? 2.652 -2.193 -1.097 1 95.38 10 GLY B CA 1
ATOM 926 C C . GLY B 1 10 ? 1.577 -3.23 -1.364 1 95.38 10 GLY B C 1
ATOM 927 O O . GLY B 1 10 ? 1.443 -4.199 -0.615 1 95.38 10 GLY B O 1
ATOM 928 N N . LEU B 1 11 ? 0.82 -3.039 -2.453 1 96.44 11 LEU B N 1
ATOM 929 C CA . LEU B 1 11 ? -0.272 -3.941 -2.797 1 96.44 11 LEU B CA 1
ATOM 930 C C . LEU B 1 11 ? 0.248 -5.164 -3.545 1 96.44 11 LEU B C 1
ATOM 932 O O . LEU B 1 11 ? -0.444 -6.18 -3.639 1 96.44 11 LEU B O 1
ATOM 936 N N . LEU B 1 12 ? 1.447 -5.02 -4.078 1 96.88 12 LEU B N 1
ATOM 937 C CA . LEU B 1 12 ? 1.932 -5.984 -5.059 1 96.88 12 LEU B CA 1
ATOM 938 C C . LEU B 1 12 ? 1.986 -7.387 -4.457 1 96.88 12 LEU B C 1
ATOM 940 O O . LEU B 1 12 ? 1.575 -8.359 -5.098 1 96.88 12 LEU B O 1
ATOM 944 N N . PRO B 1 13 ? 2.459 -7.562 -3.213 1 97.62 13 PRO B N 1
ATOM 945 C CA . PRO B 1 13 ? 2.441 -8.914 -2.646 1 97.62 13 PRO B CA 1
ATOM 946 C C . PRO B 1 13 ? 1.048 -9.531 -2.646 1 97.62 13 PRO B C 1
ATOM 948 O O . PRO B 1 13 ? 0.889 -10.703 -3.016 1 97.62 13 PRO B O 1
ATOM 951 N N . MET B 1 14 ? 0.069 -8.844 -2.256 1 97.81 14 MET B N 1
ATOM 952 C CA . MET B 1 14 ? -1.294 -9.367 -2.219 1 97.81 14 MET B CA 1
ATOM 953 C C . MET B 1 14 ? -1.8 -9.672 -3.625 1 97.81 14 MET B C 1
ATOM 955 O O . MET B 1 14 ? -2.461 -10.688 -3.846 1 97.81 14 MET B O 1
ATOM 959 N N . LEU B 1 15 ? -1.472 -8.773 -4.551 1 98.06 15 LEU B N 1
ATOM 960 C CA . LEU B 1 15 ? -1.914 -8.969 -5.926 1 98.06 15 LEU B CA 1
ATOM 961 C C . LEU B 1 15 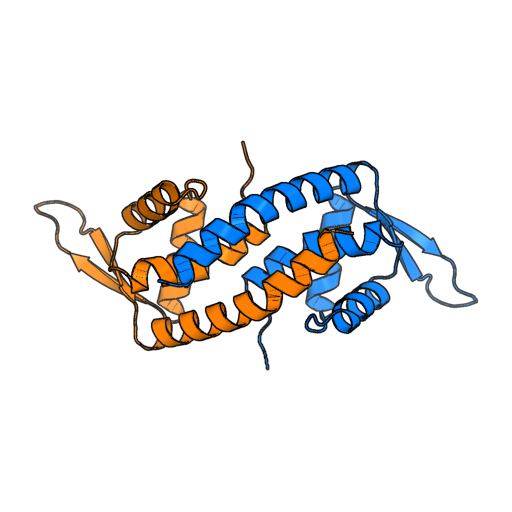? -1.299 -10.234 -6.523 1 98.06 15 LEU B C 1
ATOM 963 O O . LEU B 1 15 ? -1.979 -10.992 -7.219 1 98.06 15 LEU B O 1
ATOM 967 N N . LEU B 1 16 ? -0.059 -10.422 -6.234 1 98.38 16 LEU B N 1
ATOM 968 C CA . LEU B 1 16 ? 0.617 -11.609 -6.758 1 98.38 16 LEU B CA 1
ATOM 969 C C . LEU B 1 16 ? 0.052 -12.875 -6.133 1 98.38 16 LEU B C 1
ATOM 971 O O . LEU B 1 16 ? -0.173 -13.867 -6.828 1 98.38 16 LEU B O 1
ATOM 975 N N . LEU B 1 17 ? -0.183 -12.859 -4.836 1 98.56 17 LEU B N 1
ATOM 976 C CA . LEU B 1 17 ? -0.797 -14.016 -4.188 1 98.56 17 LEU B CA 1
ATOM 977 C C . LEU B 1 17 ? -2.176 -14.297 -4.773 1 98.56 17 LEU B C 1
ATOM 979 O O . LEU B 1 17 ? -2.545 -15.461 -4.973 1 98.56 17 LEU B O 1
ATOM 983 N N . ALA B 1 18 ? -2.895 -13.273 -5 1 98.62 18 ALA B N 1
ATOM 984 C CA . ALA B 1 18 ? -4.23 -13.422 -5.574 1 98.62 18 ALA B CA 1
ATOM 985 C C . ALA B 1 18 ? -4.16 -14.039 -6.969 1 98.62 18 ALA B C 1
ATOM 987 O O . ALA B 1 18 ? -4.973 -14.898 -7.316 1 98.62 18 ALA B O 1
ATOM 988 N N . GLU B 1 19 ? -3.229 -13.57 -7.793 1 98.31 19 GLU B N 1
ATOM 989 C CA . GLU B 1 19 ? -3.051 -14.156 -9.117 1 98.31 19 GLU B CA 1
ATOM 990 C C . GLU B 1 19 ? -2.674 -15.633 -9.016 1 98.31 19 GLU B C 1
ATOM 992 O O . GLU B 1 19 ? -3.189 -16.469 -9.773 1 98.31 19 GLU B O 1
ATOM 997 N N . LEU B 1 20 ? -1.793 -15.906 -8.102 1 98.38 20 LEU B N 1
ATOM 998 C CA . LEU B 1 20 ? -1.331 -17.281 -7.945 1 98.38 20 LEU B CA 1
ATOM 999 C C . LEU B 1 20 ? -2.447 -18.172 -7.41 1 98.38 20 LEU B C 1
ATOM 1001 O O . LEU B 1 20 ? -2.459 -19.375 -7.66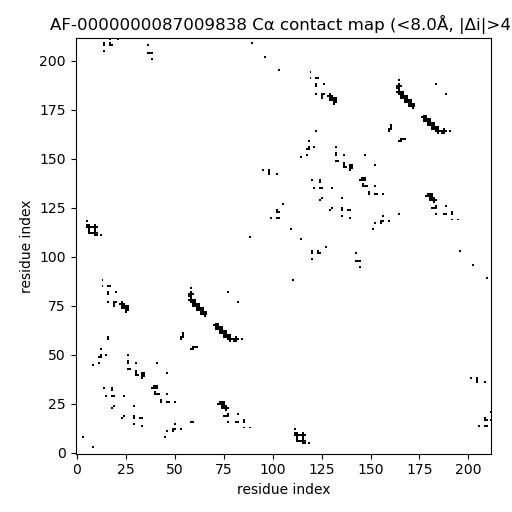8 1 98.38 20 LEU B O 1
ATOM 1005 N N . HIS B 1 21 ? -3.301 -17.609 -6.586 1 98.19 21 HIS B N 1
ATOM 1006 C CA . HIS B 1 21 ? -4.473 -18.344 -6.109 1 98.19 21 HIS B CA 1
ATOM 1007 C C . HIS B 1 21 ? -5.332 -18.828 -7.27 1 98.19 21 HIS B C 1
ATOM 1009 O O . HIS B 1 21 ? -5.941 -19.891 -7.191 1 98.19 21 HIS B O 1
ATOM 1015 N N . ARG B 1 22 ? -5.418 -18.078 -8.289 1 97.25 22 ARG B N 1
ATOM 1016 C CA . ARG B 1 22 ? -6.215 -18.438 -9.453 1 97.25 22 ARG B CA 1
ATOM 1017 C C . ARG B 1 22 ? -5.512 -19.516 -10.281 1 97.25 22 ARG B C 1
ATOM 1019 O O . ARG B 1 22 ? -6.145 -20.453 -10.75 1 97.25 22 ARG B O 1
ATOM 1026 N N . GLU B 1 23 ? -4.234 -19.281 -10.539 1 97.38 23 GLU B N 1
ATOM 1027 C CA . GLU B 1 23 ? -3.439 -20.203 -11.336 1 97.38 23 GLU B CA 1
ATOM 1028 C C . GLU B 1 23 ? -1.945 -19.984 -11.117 1 97.38 23 GLU B C 1
ATOM 1030 O O . GLU B 1 23 ? -1.486 -18.828 -11.055 1 97.38 23 GLU B O 1
ATOM 1035 N N . PRO B 1 24 ? -1.171 -21.078 -11.008 1 97.94 24 PRO B N 1
ATOM 1036 C CA . PRO B 1 24 ? 0.283 -20.906 -10.969 1 97.94 24 PRO B CA 1
ATOM 1037 C C . PRO B 1 24 ? 0.814 -20.125 -12.172 1 97.94 24 PRO B C 1
ATOM 1039 O O . PRO B 1 24 ? 0.131 -20.016 -13.195 1 97.94 24 PRO B O 1
ATOM 1042 N N . GLY B 1 25 ? 1.98 -19.484 -12.031 1 96.56 25 GLY B N 1
ATOM 1043 C CA . GLY B 1 25 ? 2.508 -18.734 -13.156 1 96.56 25 GLY B CA 1
ATOM 1044 C C . GLY B 1 25 ? 3.949 -18.297 -12.961 1 96.56 25 GLY B C 1
ATOM 1045 O O . GLY B 1 25 ? 4.449 -18.281 -11.836 1 96.56 25 GLY B O 1
ATOM 1046 N N . HIS B 1 26 ? 4.602 -17.906 -14.125 1 95.56 26 HIS B N 1
ATOM 1047 C CA . HIS B 1 26 ? 5.914 -17.266 -14.148 1 95.56 26 HIS B CA 1
ATOM 1048 C C . HIS B 1 26 ? 5.816 -15.789 -13.797 1 95.56 26 HIS B C 1
ATOM 1050 O O . HIS B 1 26 ? 4.75 -15.188 -13.914 1 95.56 26 HIS B O 1
ATOM 1056 N N . GLY B 1 27 ? 7.004 -15.266 -13.281 1 95 27 GLY B N 1
ATOM 1057 C CA . GLY B 1 27 ? 7.016 -13.844 -13 1 95 27 GLY B CA 1
ATOM 1058 C C . GLY B 1 27 ? 6.461 -13.008 -14.141 1 95 27 GLY B C 1
ATOM 1059 O O . GLY B 1 27 ? 5.609 -12.141 -13.922 1 95 27 GLY B O 1
ATOM 1060 N N . TYR B 1 28 ? 6.863 -13.289 -15.258 1 94.81 28 TYR B N 1
ATOM 1061 C CA . TYR B 1 28 ? 6.449 -12.562 -16.453 1 94.81 28 TYR B CA 1
ATOM 1062 C C . TYR B 1 28 ? 4.949 -12.695 -16.688 1 94.81 28 TYR B C 1
ATOM 1064 O O . TYR B 1 28 ? 4.262 -11.711 -16.969 1 94.81 28 TYR B O 1
ATOM 1072 N N . SER B 1 29 ? 4.426 -13.883 -16.672 1 95.69 29 SER B N 1
ATOM 1073 C CA . SER B 1 29 ? 3.002 -14.125 -16.875 1 95.69 29 SER B CA 1
ATOM 1074 C C . SER B 1 29 ? 2.158 -13.414 -15.828 1 95.69 29 SER B C 1
ATOM 1076 O O . SER B 1 29 ? 1.072 -12.914 -16.141 1 95.69 29 SER B O 1
ATOM 1078 N N . LEU B 1 30 ? 2.668 -13.406 -14.625 1 97.69 30 LEU B N 1
ATOM 1079 C CA . LEU B 1 30 ? 1.944 -12.727 -13.555 1 97.69 30 LEU B CA 1
ATOM 1080 C C . LEU B 1 30 ? 1.834 -11.227 -13.836 1 97.69 30 LEU B C 1
ATOM 1082 O O . LEU B 1 30 ? 0.775 -10.633 -13.625 1 97.69 30 LEU B O 1
ATOM 1086 N N . SER B 1 31 ? 2.934 -10.609 -14.25 1 97.44 31 SER B N 1
ATOM 1087 C CA . SER B 1 31 ? 2.914 -9.203 -14.633 1 97.44 31 SER B CA 1
ATOM 1088 C C . SER B 1 31 ? 1.909 -8.945 -15.75 1 97.44 31 SER B C 1
ATOM 1090 O O . SER B 1 31 ? 1.144 -7.98 -15.688 1 97.44 31 SER B O 1
ATOM 1092 N N . LEU B 1 32 ? 1.827 -9.828 -16.734 1 97.5 32 LEU B N 1
ATOM 1093 C CA . LEU B 1 32 ? 0.913 -9.695 -17.859 1 97.5 32 LEU B CA 1
ATOM 1094 C C . LEU B 1 32 ? -0.536 -9.836 -17.406 1 97.5 32 LEU B C 1
ATOM 1096 O O . LEU B 1 32 ? -1.406 -9.086 -17.859 1 97.5 32 LEU B O 1
ATOM 1100 N N . ARG B 1 33 ? -0.78 -10.773 -16.594 1 97.62 33 ARG B N 1
ATOM 1101 C CA . ARG B 1 33 ? -2.127 -10.984 -16.078 1 97.62 33 ARG B CA 1
ATOM 1102 C C . ARG B 1 33 ? -2.623 -9.758 -15.32 1 97.62 33 ARG B C 1
ATOM 1104 O O . ARG B 1 33 ? -3.764 -9.328 -15.508 1 97.62 33 ARG B O 1
ATOM 1111 N N . LEU B 1 34 ? -1.773 -9.195 -14.469 1 97.25 34 LEU B N 1
ATOM 1112 C CA . LEU B 1 34 ? -2.141 -7.988 -13.742 1 97.25 34 LEU B CA 1
ATOM 1113 C C . LEU B 1 34 ? -2.447 -6.848 -14.703 1 97.25 34 LEU B C 1
ATOM 1115 O O . LEU B 1 34 ? -3.428 -6.121 -14.516 1 97.25 34 LEU B O 1
ATOM 1119 N N . ALA B 1 35 ? -1.664 -6.676 -15.766 1 97.12 35 ALA B N 1
ATOM 1120 C CA . ALA B 1 35 ? -1.892 -5.633 -16.766 1 97.12 35 ALA B CA 1
ATOM 1121 C C . ALA B 1 35 ? -3.23 -5.832 -17.469 1 97.12 35 ALA B C 1
ATOM 1123 O O . ALA B 1 35 ? -3.965 -4.867 -17.703 1 97.12 35 ALA B O 1
ATOM 1124 N N . LYS B 1 36 ? -3.547 -7.039 -17.766 1 97.56 36 LYS B N 1
ATOM 1125 C CA . LYS B 1 36 ? -4.801 -7.363 -18.438 1 97.56 36 LYS B CA 1
ATOM 1126 C C . LYS B 1 36 ? -6.004 -7.012 -17.562 1 97.56 36 LYS B C 1
ATOM 1128 O O . LYS B 1 36 ? -7.086 -6.73 -18.078 1 97.56 36 LYS B O 1
ATOM 1133 N N . ARG B 1 37 ? -5.781 -7.016 -16.328 1 96.31 37 ARG B N 1
ATOM 1134 C CA . ARG B 1 37 ? -6.855 -6.699 -15.391 1 96.31 37 ARG B CA 1
ATOM 1135 C C . ARG B 1 37 ? -6.992 -5.195 -15.203 1 96.31 37 ARG B C 1
ATOM 1137 O O . ARG B 1 37 ? -7.922 -4.727 -14.547 1 96.31 37 ARG B O 1
ATOM 1144 N N . GLY B 1 38 ? -6.078 -4.43 -15.711 1 95.69 38 GLY B N 1
ATOM 1145 C CA . GLY B 1 38 ? -6.199 -2.982 -15.664 1 95.69 38 GLY B CA 1
ATOM 1146 C C . GLY B 1 38 ? -5.121 -2.322 -14.828 1 95.69 38 GLY B C 1
ATOM 1147 O O . GLY B 1 38 ? -5.066 -1.094 -14.734 1 95.69 38 GLY B O 1
ATOM 1148 N N . PHE B 1 39 ? -4.27 -3.162 -14.18 1 95.44 39 PHE B N 1
ATOM 1149 C CA . PHE B 1 39 ? -3.166 -2.584 -13.414 1 95.44 39 PHE B CA 1
ATOM 1150 C C . PHE B 1 39 ? -2.051 -2.123 -14.352 1 95.44 39 PHE B C 1
ATOM 1152 O O . PHE B 1 39 ? -1.954 -2.588 -15.484 1 95.44 39 PHE B O 1
ATOM 1159 N N . ASP B 1 40 ? -1.239 -1.186 -13.82 1 91.94 40 ASP B N 1
ATOM 1160 C CA . ASP B 1 40 ? -0.018 -0.853 -14.547 1 91.94 40 ASP B CA 1
ATOM 1161 C C . ASP B 1 40 ? 0.909 -2.062 -14.648 1 91.94 40 ASP B C 1
ATOM 1163 O O . ASP B 1 40 ? 0.974 -2.879 -13.727 1 91.94 40 ASP B O 1
ATOM 1167 N N . ARG B 1 41 ? 1.547 -2.088 -15.773 1 92.5 41 ARG B N 1
ATOM 1168 C CA . ARG B 1 41 ? 2.504 -3.18 -15.93 1 92.5 41 ARG B CA 1
ATOM 1169 C C . ARG B 1 41 ? 3.609 -3.092 -14.883 1 92.5 41 ARG B C 1
ATOM 1171 O O . ARG B 1 41 ? 4.227 -2.039 -14.711 1 92.5 41 ARG B O 1
ATOM 1178 N N . VAL B 1 42 ? 3.873 -4.195 -14.227 1 95.06 42 VAL B N 1
ATOM 1179 C CA . VAL B 1 42 ? 4.91 -4.25 -13.203 1 95.06 42 VAL B CA 1
ATOM 1180 C C . VAL B 1 42 ? 6.234 -4.676 -13.828 1 95.06 42 VAL B C 1
ATOM 1182 O O . VAL B 1 42 ? 6.328 -5.742 -14.445 1 95.06 42 VAL B O 1
ATOM 1185 N N . LYS B 1 43 ? 7.227 -3.871 -13.68 1 93.56 43 LYS B N 1
ATOM 1186 C CA . LYS B 1 43 ? 8.555 -4.191 -14.203 1 93.56 43 LYS B CA 1
ATOM 1187 C C . LYS B 1 43 ? 9.219 -5.285 -13.367 1 93.56 43 LYS B C 1
ATOM 1189 O O . LYS B 1 43 ? 8.992 -5.375 -12.156 1 93.56 43 LYS B O 1
ATOM 1194 N N . GLY B 1 44 ? 10.094 -6.035 -14.109 1 94 44 GLY B N 1
ATOM 1195 C CA . GLY B 1 44 ? 10.828 -7.098 -13.438 1 94 44 GLY B CA 1
ATOM 1196 C C . GLY B 1 44 ? 11.578 -6.625 -12.211 1 94 44 GLY B C 1
ATOM 1197 O O . GLY B 1 44 ? 11.602 -7.309 -11.188 1 94 44 GLY B O 1
ATOM 1198 N N . ALA B 1 45 ? 12.156 -5.547 -12.25 1 92.56 45 ALA B N 1
ATOM 1199 C CA . ALA B 1 45 ? 12.945 -4.98 -11.164 1 92.56 45 ALA B CA 1
ATOM 1200 C C . ALA B 1 45 ? 12.109 -4.852 -9.891 1 92.56 45 ALA B C 1
ATOM 1202 O O . ALA B 1 45 ? 12.648 -4.887 -8.781 1 92.56 45 ALA B O 1
ATOM 1203 N N . HIS B 1 46 ? 10.773 -4.719 -9.992 1 93.88 46 HIS B N 1
ATOM 1204 C CA . HIS B 1 46 ? 9.867 -4.594 -8.852 1 93.88 46 HIS B CA 1
ATOM 1205 C C . HIS B 1 46 ? 9.203 -5.93 -8.531 1 93.88 46 HIS B C 1
ATOM 1207 O O . HIS B 1 46 ? 8.898 -6.211 -7.371 1 93.88 46 HIS B O 1
ATOM 1213 N N . LEU B 1 47 ? 9.055 -6.672 -9.523 1 96.62 47 LEU B N 1
ATOM 1214 C CA . LEU B 1 47 ? 8.289 -7.91 -9.422 1 96.62 47 LEU B CA 1
ATOM 1215 C C . LEU B 1 47 ? 9.102 -9 -8.742 1 96.62 47 LEU B C 1
ATOM 1217 O O . LEU B 1 47 ? 8.625 -9.656 -7.812 1 96.62 47 LEU B O 1
ATOM 1221 N N . TYR B 1 48 ? 10.266 -9.172 -9.164 1 96.62 48 TYR B N 1
ATOM 1222 C CA . TYR B 1 48 ? 11.031 -10.359 -8.805 1 96.62 48 TYR B CA 1
ATOM 1223 C C . TYR B 1 48 ? 11.508 -10.289 -7.359 1 96.62 48 TYR B C 1
ATOM 1225 O O . TYR B 1 48 ? 11.516 -11.297 -6.652 1 96.62 48 TYR B O 1
ATOM 1233 N N . PRO B 1 49 ? 11.898 -9.242 -6.887 1 97.44 49 PRO B N 1
ATOM 1234 C CA . PRO B 1 49 ? 12.219 -9.172 -5.457 1 97.44 49 PRO B CA 1
ATOM 1235 C C . PRO B 1 49 ? 11.016 -9.5 -4.57 1 97.44 49 PRO B C 1
ATOM 1237 O O . PRO B 1 49 ? 11.172 -10.117 -3.514 1 97.44 49 PRO B O 1
ATOM 1240 N N . VAL B 1 50 ? 9.852 -9.062 -4.969 1 97.69 50 VAL B N 1
ATOM 1241 C CA . VAL B 1 50 ? 8.648 -9.359 -4.203 1 97.69 50 VAL B CA 1
ATOM 1242 C C . VAL B 1 50 ? 8.352 -10.852 -4.262 1 97.69 50 VAL B C 1
ATOM 1244 O O . VAL B 1 50 ? 8.031 -11.469 -3.246 1 97.69 50 VAL B O 1
ATOM 1247 N N . LEU B 1 51 ? 8.5 -11.414 -5.426 1 98.06 51 LEU B N 1
ATOM 1248 C CA . LEU B 1 51 ? 8.312 -12.859 -5.562 1 98.06 51 LEU B CA 1
ATOM 1249 C C . LEU B 1 51 ? 9.32 -13.617 -4.707 1 98.06 51 LEU B C 1
ATOM 1251 O O . LEU B 1 51 ? 8.977 -14.609 -4.062 1 98.06 51 LEU B O 1
ATOM 1255 N N . ALA B 1 52 ? 10.539 -13.156 -4.75 1 97.69 52 ALA B N 1
ATOM 1256 C CA . ALA B 1 52 ? 11.586 -13.789 -3.945 1 97.69 52 ALA B CA 1
ATOM 1257 C C . ALA B 1 52 ? 11.234 -13.742 -2.461 1 97.69 52 ALA B C 1
ATOM 1259 O O . ALA B 1 52 ? 11.43 -14.727 -1.742 1 97.69 52 ALA B O 1
ATOM 1260 N N . ARG B 1 53 ? 10.758 -12.656 -1.987 1 98.12 53 ARG B N 1
ATOM 1261 C CA . ARG B 1 53 ? 10.352 -12.516 -0.591 1 98.12 53 ARG B CA 1
ATOM 1262 C C . ARG B 1 53 ? 9.188 -13.445 -0.265 1 98.12 53 ARG B C 1
ATOM 1264 O O . ARG B 1 53 ? 9.188 -14.102 0.779 1 98.12 53 ARG B O 1
ATOM 1271 N N . LEU B 1 54 ? 8.172 -13.492 -1.137 1 98.38 54 LEU B N 1
ATOM 1272 C CA . LEU B 1 54 ? 7.031 -14.375 -0.936 1 98.38 54 LEU B CA 1
ATOM 1273 C C . LEU B 1 54 ? 7.473 -15.828 -0.861 1 98.38 54 LEU B C 1
ATOM 1275 O O . LEU B 1 54 ? 6.945 -16.609 -0.059 1 98.38 54 LEU B O 1
ATOM 1279 N N . GLU B 1 55 ? 8.43 -16.141 -1.723 1 98.31 55 GLU B N 1
ATOM 1280 C CA . GLU B 1 55 ? 9.016 -17.469 -1.701 1 98.31 55 GLU B CA 1
ATOM 1281 C C . GLU B 1 55 ? 9.742 -17.734 -0.387 1 98.31 55 GLU B C 1
ATOM 1283 O O . GLU B 1 55 ? 9.523 -18.766 0.253 1 98.31 55 GLU B O 1
ATOM 1288 N N . SER B 1 56 ? 10.609 -16.812 0.006 1 98.44 56 SER B N 1
ATOM 1289 C CA . SER B 1 56 ? 11.383 -16.953 1.235 1 98.44 56 SER B CA 1
ATOM 1290 C C . SER B 1 56 ? 10.477 -17.062 2.453 1 98.44 56 SER B C 1
ATOM 1292 O O . SER B 1 56 ? 10.789 -17.797 3.4 1 98.44 56 SER B O 1
ATOM 1294 N N . ASP B 1 57 ? 9.32 -16.422 2.41 1 98 57 ASP B N 1
ATOM 1295 C CA . ASP B 1 57 ? 8.359 -16.422 3.51 1 98 57 ASP B CA 1
ATOM 1296 C C . ASP B 1 57 ? 7.488 -17.672 3.475 1 98 57 ASP B C 1
ATOM 1298 O O . ASP B 1 57 ? 6.691 -17.906 4.387 1 98 57 ASP B O 1
ATOM 1302 N N . GLY B 1 58 ? 7.602 -18.453 2.385 1 98.5 58 GLY B N 1
ATOM 1303 C CA . GLY B 1 58 ? 6.898 -19.719 2.27 1 98.5 58 GLY B CA 1
ATOM 1304 C C . GLY B 1 58 ? 5.504 -19.578 1.692 1 98.5 58 GLY B C 1
ATOM 1305 O O . GLY B 1 58 ? 4.691 -20.5 1.786 1 98.5 58 GLY B O 1
ATOM 1306 N N . TYR B 1 59 ? 5.148 -18.453 1.132 1 98.75 59 TYR B N 1
ATOM 1307 C CA . TYR B 1 59 ? 3.795 -18.188 0.656 1 98.75 59 TYR B CA 1
ATOM 1308 C C . TYR B 1 59 ? 3.609 -18.703 -0.767 1 98.75 59 TYR B C 1
ATOM 1310 O O . TYR B 1 59 ? 2.479 -18.844 -1.242 1 98.75 59 TYR B O 1
ATOM 1318 N N . CYS B 1 60 ? 4.703 -18.984 -1.496 1 98.62 60 CYS B N 1
ATOM 1319 C CA . CYS B 1 60 ? 4.699 -19.672 -2.781 1 98.62 60 CYS B CA 1
ATOM 1320 C C . CYS B 1 60 ? 5.969 -20.5 -2.961 1 98.62 60 CYS B C 1
ATOM 1322 O O . CYS B 1 60 ? 6.934 -20.328 -2.215 1 98.62 60 CYS B O 1
ATOM 1324 N N . THR B 1 61 ? 5.934 -21.375 -3.85 1 97.94 61 THR B N 1
ATOM 1325 C CA . THR B 1 61 ? 7.078 -22.219 -4.168 1 97.94 61 THR B CA 1
ATOM 1326 C C . THR B 1 61 ? 7.254 -22.344 -5.68 1 97.94 61 THR B C 1
ATOM 1328 O O . THR B 1 61 ? 6.273 -22.469 -6.418 1 97.94 61 THR B O 1
ATOM 1331 N N . PRO B 1 62 ? 8.508 -22.188 -6.094 1 95.06 62 PRO B N 1
ATOM 1332 C CA . PRO B 1 62 ? 8.766 -22.359 -7.523 1 95.06 62 PRO B CA 1
ATOM 1333 C C . PRO B 1 62 ? 8.914 -23.812 -7.93 1 95.06 62 PRO B C 1
ATOM 1335 O O . PRO B 1 62 ? 9.414 -24.625 -7.152 1 95.06 62 PRO B O 1
ATOM 1338 N N . VAL B 1 63 ? 8.414 -24.219 -9.031 1 92.62 63 VAL B N 1
ATOM 1339 C CA . VAL B 1 63 ? 8.68 -25.5 -9.695 1 92.62 63 VAL B CA 1
ATOM 1340 C C . VAL B 1 63 ? 9.383 -25.25 -11.031 1 92.62 63 VAL B C 1
ATOM 1342 O O . VAL B 1 63 ? 8.898 -24.469 -11.859 1 92.62 63 VAL B O 1
ATOM 1345 N N . TRP B 1 64 ? 10.617 -25.719 -11.109 1 88.44 64 TRP B N 1
ATOM 1346 C CA . TRP B 1 64 ? 11.398 -25.516 -12.32 1 88.44 64 TRP B CA 1
ATOM 1347 C C . TRP B 1 64 ? 10.914 -26.422 -13.445 1 88.44 64 TRP B C 1
ATOM 1349 O O . TRP B 1 64 ? 10.703 -27.625 -13.234 1 88.44 64 TRP B O 1
ATOM 1359 N N . THR B 1 65 ? 10.414 -25.875 -14.438 1 76.69 65 THR B N 1
ATOM 1360 C CA . THR B 1 65 ? 10.016 -26.656 -15.602 1 76.69 65 THR B CA 1
ATOM 1361 C C . THR B 1 65 ? 11.062 -26.562 -16.703 1 76.69 65 THR B C 1
ATOM 1363 O O . THR B 1 65 ? 11.555 -25.469 -17.016 1 76.69 65 THR B O 1
ATOM 1366 N N . GLU B 1 66 ? 11.734 -27.672 -16.938 1 70.12 66 GLU B N 1
ATOM 1367 C CA . GLU B 1 66 ? 12.789 -27.797 -17.953 1 70.12 66 GLU B CA 1
ATOM 1368 C C . GLU B 1 66 ? 12.273 -27.391 -19.328 1 70.12 66 GLU B C 1
ATOM 1370 O O . GLU B 1 66 ? 11.125 -27.656 -19.672 1 70.12 66 GLU B O 1
ATOM 1375 N N . GLY B 1 67 ? 12.648 -26.25 -19.797 1 62.03 67 GLY B N 1
ATOM 1376 C CA . GLY B 1 67 ? 12.312 -26.016 -21.203 1 62.03 67 GLY B CA 1
ATOM 1377 C C . GLY B 1 67 ? 13.125 -26.875 -22.156 1 62.03 67 GLY B C 1
ATOM 1378 O O . GLY B 1 67 ? 14.078 -27.531 -21.75 1 62.03 67 GLY B O 1
ATOM 1379 N N . ASP B 1 68 ? 12.359 -27.125 -23.297 1 58.56 68 ASP B N 1
ATOM 1380 C CA . ASP B 1 68 ? 13.086 -27.75 -24.391 1 58.56 68 ASP B CA 1
ATOM 1381 C C . ASP B 1 68 ? 14.344 -26.953 -24.75 1 58.56 68 ASP B C 1
ATOM 1383 O O . ASP B 1 68 ? 14.297 -26.047 -25.578 1 58.56 68 ASP B O 1
ATOM 1387 N N . GLY B 1 69 ? 15.5 -27.281 -24.156 1 65.25 69 GLY B N 1
ATOM 1388 C CA . GLY B 1 69 ? 16.766 -26.75 -24.625 1 65.25 69 GLY B CA 1
ATOM 1389 C C . GLY B 1 69 ? 17.141 -25.422 -23.984 1 65.25 69 GLY B C 1
ATOM 1390 O O . GLY B 1 69 ? 18.078 -24.766 -24.422 1 65.25 69 GLY B O 1
ATOM 1391 N N . GLY B 1 70 ? 16.203 -24.781 -23.078 1 61.28 70 GLY B N 1
ATOM 1392 C CA . GLY B 1 70 ? 16.594 -23.5 -22.5 1 61.28 70 GLY B CA 1
ATOM 1393 C C . GLY B 1 70 ? 16.453 -23.469 -20.984 1 61.28 70 GLY B C 1
ATOM 1394 O O . GLY B 1 70 ? 16.078 -24.469 -20.375 1 61.28 70 GLY B O 1
ATOM 1395 N N . PRO B 1 71 ? 17.094 -22.375 -20.5 1 65.38 71 PRO B N 1
ATOM 1396 C CA . PRO B 1 71 ? 17.016 -22.281 -19.047 1 65.38 71 PRO B CA 1
ATOM 1397 C C . PRO B 1 71 ? 15.594 -22.453 -18.516 1 65.38 71 PRO B C 1
ATOM 1399 O O . PRO B 1 71 ? 14.633 -22.047 -19.188 1 65.38 71 PRO B O 1
ATOM 1402 N N . GLY B 1 72 ? 15.32 -23.406 -17.797 1 76.19 72 GLY B N 1
ATOM 1403 C CA . GLY B 1 72 ? 14.039 -23.688 -17.156 1 76.19 72 GLY B CA 1
ATOM 1404 C C . GLY B 1 72 ? 13.344 -22.453 -16.625 1 76.19 72 GLY B C 1
ATOM 1405 O O . GLY B 1 72 ? 13.961 -21.406 -16.484 1 76.19 72 GLY B O 1
ATOM 1406 N N . ARG B 1 73 ? 12.156 -22.359 -16.891 1 82.19 73 ARG B N 1
ATOM 1407 C CA . ARG B 1 73 ? 11.352 -21.281 -16.328 1 82.19 73 ARG B CA 1
ATOM 1408 C C . ARG B 1 73 ? 10.789 -21.672 -14.961 1 82.19 73 ARG B C 1
ATOM 1410 O O . ARG B 1 73 ? 10.391 -22.812 -14.75 1 82.19 73 ARG B O 1
ATOM 1417 N N . LYS B 1 74 ? 10.898 -20.688 -14.047 1 91.38 74 LYS B N 1
ATOM 1418 C CA . LYS B 1 74 ? 10.398 -20.844 -12.688 1 91.38 74 LYS B CA 1
ATOM 1419 C C . LYS B 1 74 ? 8.898 -20.547 -12.609 1 91.38 74 LYS B C 1
ATOM 1421 O O . LYS B 1 74 ? 8.469 -19.438 -12.953 1 91.38 74 LYS B O 1
ATOM 1426 N N . VAL B 1 75 ? 8.125 -21.641 -12.328 1 96 75 VAL B N 1
ATOM 1427 C CA . VAL B 1 75 ? 6.684 -21.469 -12.156 1 96 75 VAL B CA 1
ATOM 1428 C C . VAL B 1 75 ? 6.34 -21.438 -10.672 1 96 75 VAL B C 1
ATOM 1430 O O . VAL B 1 75 ? 6.637 -22.391 -9.938 1 96 75 VAL B O 1
ATOM 1433 N N . TYR B 1 76 ? 5.699 -20.359 -10.203 1 98 76 TYR B N 1
ATOM 1434 C CA . TYR B 1 76 ? 5.34 -20.203 -8.797 1 98 76 TYR B CA 1
ATOM 1435 C C . TYR B 1 76 ? 3.961 -20.781 -8.516 1 98 76 TYR B C 1
ATOM 1437 O O . TYR B 1 76 ? 3.027 -20.594 -9.305 1 98 76 TYR B O 1
ATOM 1445 N N . HIS B 1 77 ? 3.914 -21.5 -7.418 1 98.5 77 HIS B N 1
ATOM 1446 C CA . HIS B 1 77 ? 2.674 -22.078 -6.906 1 98.5 77 HIS B CA 1
ATOM 1447 C C . HIS B 1 77 ? 2.346 -21.531 -5.52 1 98.5 77 HIS B C 1
ATOM 1449 O O . HIS B 1 77 ? 3.232 -21.406 -4.672 1 98.5 77 HIS B O 1
ATOM 1455 N N . LEU B 1 78 ? 1.102 -21.219 -5.348 1 98.62 78 LEU B N 1
ATOM 1456 C CA . LEU B 1 78 ? 0.661 -20.797 -4.02 1 98.62 78 LEU B CA 1
ATOM 1457 C C . LEU B 1 78 ? 0.688 -21.969 -3.043 1 98.62 78 LEU B C 1
ATOM 1459 O O . LEU B 1 78 ? 0.264 -23.078 -3.383 1 98.62 78 LEU B O 1
ATOM 1463 N N . THR B 1 79 ? 1.24 -21.734 -1.905 1 98.75 79 THR B N 1
ATOM 1464 C CA . THR B 1 79 ? 1.229 -22.75 -0.867 1 98.75 79 THR B CA 1
ATOM 1465 C C . THR B 1 79 ? 0.008 -22.594 0.034 1 98.75 79 THR B C 1
ATOM 1467 O O . THR B 1 79 ? -0.75 -21.641 -0.099 1 98.75 79 THR B O 1
ATOM 1470 N N . THR B 1 80 ? -0.16 -23.562 0.955 1 98.69 80 THR B N 1
ATOM 1471 C CA . THR B 1 80 ? -1.219 -23.453 1.951 1 98.69 80 THR B CA 1
ATOM 1472 C C . THR B 1 80 ? -1.019 -22.203 2.811 1 98.69 80 THR B C 1
ATOM 1474 O O . THR B 1 80 ? -1.975 -21.484 3.094 1 98.69 80 THR B O 1
ATOM 1477 N N . SER B 1 81 ? 0.218 -21.938 3.223 1 98.69 81 SER B N 1
ATOM 1478 C CA . SER B 1 81 ? 0.535 -20.734 3.98 1 98.69 81 SER B CA 1
ATOM 1479 C C . SER B 1 81 ? 0.246 -19.469 3.168 1 98.69 81 SER B C 1
ATOM 1481 O O . SER B 1 81 ? -0.176 -18.453 3.719 1 98.69 81 SER B O 1
ATOM 1483 N N . GLY B 1 82 ? 0.488 -19.578 1.88 1 98.62 82 GLY B N 1
ATOM 1484 C CA . GLY B 1 82 ? 0.168 -18.469 0.995 1 98.62 82 GLY B CA 1
ATOM 1485 C C . GLY B 1 82 ? -1.319 -18.188 0.912 1 98.62 82 GLY B C 1
ATOM 1486 O O . GLY B 1 82 ? -1.73 -17.016 0.866 1 98.62 82 GLY B O 1
ATOM 1487 N N . GLU B 1 83 ? -2.096 -19.266 0.909 1 98.38 83 GLU B N 1
ATOM 1488 C CA . GLU B 1 83 ? -3.549 -19.125 0.926 1 98.38 83 GLU B CA 1
ATOM 1489 C C . GLU B 1 83 ? -4.02 -18.438 2.207 1 98.38 83 GLU B C 1
ATOM 1491 O O . GLU B 1 83 ? -4.891 -17.578 2.166 1 98.38 83 GLU B O 1
ATOM 1496 N N . GLU B 1 84 ? -3.469 -18.844 3.268 1 98.31 84 GLU B N 1
ATOM 1497 C CA . GLU B 1 84 ? -3.814 -18.25 4.559 1 98.31 84 GLU B CA 1
ATOM 1498 C C . GLU B 1 84 ? -3.418 -16.781 4.613 1 98.31 84 GLU B C 1
ATOM 1500 O O . GLU B 1 84 ? -4.188 -15.945 5.094 1 98.31 84 GLU B O 1
ATOM 1505 N N . ARG B 1 85 ? -2.268 -16.5 4.098 1 97.75 85 ARG B N 1
ATOM 1506 C CA . ARG B 1 85 ? -1.8 -15.117 4.074 1 97.75 85 ARG B CA 1
ATOM 1507 C C . ARG B 1 85 ? -2.697 -14.25 3.197 1 97.75 85 ARG B C 1
ATOM 1509 O O . ARG B 1 85 ? -3.033 -13.125 3.568 1 97.75 85 ARG B O 1
ATOM 1516 N N . LEU B 1 86 ? -3.049 -14.766 2.043 1 97.94 86 LEU B N 1
ATOM 1517 C CA . LEU B 1 86 ? -3.955 -14.039 1.159 1 97.94 86 LEU B CA 1
ATOM 1518 C C . LEU B 1 86 ? -5.281 -13.75 1.856 1 97.94 86 LEU B C 1
ATOM 1520 O O . LEU B 1 86 ? -5.824 -12.648 1.736 1 97.94 86 LEU B O 1
ATOM 1524 N N . ALA B 1 87 ? -5.801 -14.75 2.553 1 97.62 87 ALA B N 1
ATOM 1525 C CA . ALA B 1 87 ? -7.055 -14.562 3.279 1 97.62 87 ALA B CA 1
ATOM 1526 C C . ALA B 1 87 ? -6.922 -13.453 4.32 1 97.62 87 ALA B C 1
ATOM 1528 O O . ALA B 1 87 ? -7.828 -12.633 4.48 1 97.62 87 ALA B O 1
ATOM 1529 N N . GLU B 1 88 ? -5.805 -13.406 5.031 1 96.81 88 GLU B N 1
ATOM 1530 C CA . GLU B 1 88 ? -5.535 -12.359 6.012 1 96.81 88 GLU B CA 1
ATOM 1531 C C . GLU B 1 88 ? -5.488 -10.984 5.355 1 96.81 88 GLU B C 1
ATOM 1533 O O . GLU B 1 88 ? -6.059 -10.023 5.871 1 96.81 88 GLU B O 1
ATOM 1538 N N . LEU B 1 89 ? -4.82 -10.922 4.234 1 96.81 89 LEU B N 1
ATOM 1539 C CA . LEU B 1 89 ? -4.668 -9.656 3.521 1 96.81 89 LEU B CA 1
ATOM 1540 C C . LEU B 1 89 ? -6.008 -9.18 2.973 1 96.81 89 LEU B C 1
ATOM 1542 O O . LEU B 1 89 ? -6.312 -7.984 3.012 1 96.81 89 LEU B O 1
ATOM 1546 N N . ARG B 1 90 ? -6.816 -10.117 2.49 1 96.75 90 ARG B N 1
ATOM 1547 C CA . ARG B 1 90 ? -8.164 -9.789 2.027 1 96.75 90 ARG B CA 1
ATOM 1548 C C . ARG B 1 90 ? -8.984 -9.148 3.143 1 96.75 90 ARG B C 1
ATOM 1550 O O . ARG B 1 90 ? -9.68 -8.156 2.918 1 96.75 90 ARG B O 1
ATOM 1557 N N . HIS B 1 91 ? -8.914 -9.766 4.211 1 95.88 91 HIS B N 1
ATOM 1558 C CA . HIS B 1 91 ? -9.6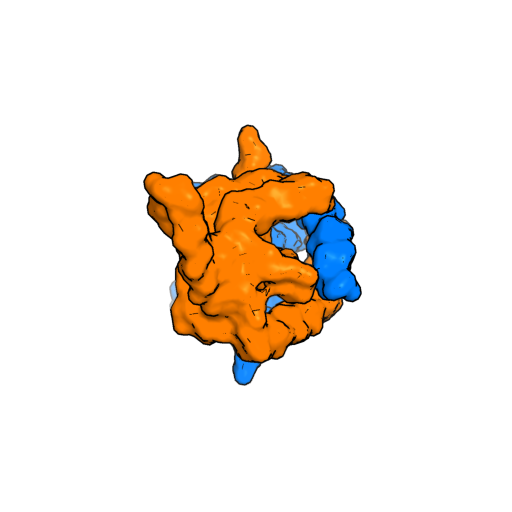56 -9.258 5.359 1 95.88 91 HIS B CA 1
ATOM 1559 C C . HIS B 1 91 ? -9.203 -7.855 5.742 1 95.88 91 HIS B C 1
ATOM 1561 O O . HIS B 1 91 ? -10.023 -6.961 5.938 1 95.88 91 HIS B O 1
ATOM 1567 N N . SER B 1 92 ? -7.914 -7.703 5.832 1 94.88 92 SER B N 1
ATOM 1568 C CA . SER B 1 92 ? -7.352 -6.402 6.172 1 94.88 92 SER B CA 1
ATOM 1569 C C . SER B 1 92 ? -7.738 -5.348 5.141 1 94.88 92 SER B C 1
ATOM 1571 O O . SER B 1 92 ? -8.086 -4.219 5.5 1 94.88 92 SER B O 1
ATOM 1573 N N . TRP B 1 93 ? -7.668 -5.68 3.896 1 96.62 93 TRP B N 1
ATOM 1574 C CA . TRP B 1 93 ? -8.023 -4.773 2.811 1 96.62 93 TRP B CA 1
ATOM 1575 C C . TRP B 1 93 ? -9.477 -4.324 2.928 1 96.62 93 TRP B C 1
ATOM 1577 O O . TRP B 1 93 ? -9.773 -3.135 2.812 1 96.62 93 TRP B O 1
ATOM 1587 N N . LYS B 1 94 ? -10.336 -5.258 3.176 1 95.75 94 LYS B N 1
ATOM 1588 C CA . LYS B 1 94 ? -11.766 -4.965 3.293 1 95.75 94 LYS B CA 1
ATOM 1589 C C . LYS B 1 94 ? -12.039 -3.977 4.422 1 95.75 94 LYS B C 1
ATOM 1591 O O . LYS B 1 94 ? -12.945 -3.152 4.328 1 95.75 94 LYS B O 1
ATOM 1596 N 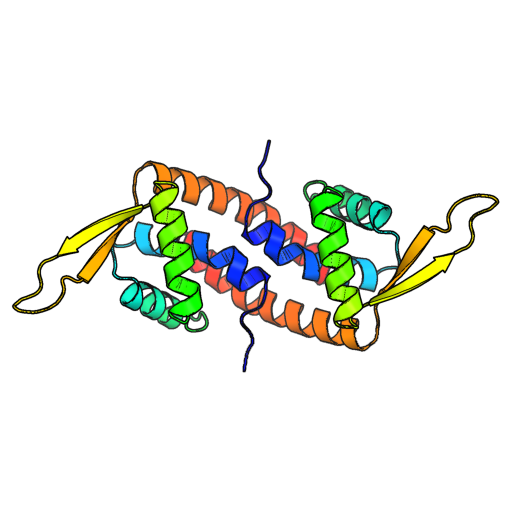N . LEU B 1 95 ? -11.266 -4.055 5.453 1 94.25 95 LEU B N 1
ATOM 1597 C CA . LEU B 1 95 ? -11.43 -3.16 6.594 1 94.25 95 LEU B CA 1
ATOM 1598 C C . LEU B 1 95 ? -10.82 -1.793 6.309 1 94.25 95 LEU B C 1
ATOM 1600 O O . LEU B 1 95 ? -11.359 -0.766 6.723 1 94.25 95 LEU B O 1
ATOM 1604 N N . LEU B 1 96 ? -9.781 -1.766 5.543 1 95.69 96 LEU B N 1
ATOM 1605 C CA . LEU B 1 96 ? -8.977 -0.555 5.383 1 95.69 96 LEU B CA 1
ATOM 1606 C C . LEU B 1 96 ? -9.562 0.342 4.293 1 95.69 96 LEU B C 1
ATOM 1608 O O . LEU B 1 96 ? -9.5 1.569 4.395 1 95.69 96 LEU B O 1
ATOM 1612 N N . VAL B 1 97 ? -10.109 -0.238 3.268 1 97.38 97 VAL B N 1
ATOM 1613 C CA . VAL B 1 97 ? -10.539 0.52 2.098 1 97.38 97 VAL B CA 1
ATOM 1614 C C . VAL B 1 97 ? -11.609 1.526 2.5 1 97.38 97 VAL B C 1
ATOM 1616 O O . VAL B 1 97 ? -11.5 2.717 2.199 1 97.38 97 VAL B O 1
ATOM 1619 N N . PRO B 1 98 ? -12.68 1.106 3.279 1 97.5 98 PRO B N 1
ATOM 1620 C CA . PRO B 1 98 ? -13.688 2.102 3.643 1 97.5 98 PRO B CA 1
ATOM 1621 C C . PRO B 1 98 ? -13.133 3.203 4.547 1 97.5 98 PRO B C 1
ATOM 1623 O O . PRO B 1 98 ? -13.578 4.352 4.461 1 97.5 98 PRO B O 1
ATOM 1626 N N . LEU B 1 99 ? -12.195 2.91 5.43 1 96.88 99 LEU B N 1
ATOM 1627 C CA . LEU B 1 99 ? -11.57 3.914 6.285 1 96.88 99 LEU B CA 1
ATOM 1628 C C . LEU B 1 99 ? -10.781 4.918 5.457 1 96.88 99 LEU B C 1
ATOM 1630 O O . LEU B 1 99 ? -10.875 6.129 5.68 1 96.88 99 LEU B O 1
ATOM 1634 N N . THR B 1 100 ? -10.039 4.402 4.52 1 98 100 THR B N 1
ATOM 1635 C CA . THR B 1 100 ? -9.219 5.254 3.664 1 98 100 THR B CA 1
ATOM 1636 C C . THR B 1 100 ? -10.094 6.141 2.785 1 98 100 THR B C 1
ATOM 1638 O O . THR B 1 100 ? -9.852 7.344 2.668 1 98 100 THR B O 1
ATOM 1641 N N . ASN B 1 101 ? -11.133 5.551 2.191 1 97.94 101 ASN B N 1
ATOM 1642 C CA . ASN B 1 101 ? -12.062 6.328 1.381 1 97.94 101 ASN B CA 1
ATOM 1643 C C . ASN B 1 101 ? -12.664 7.488 2.172 1 97.94 101 ASN B C 1
ATOM 1645 O O . ASN B 1 101 ? -12.75 8.609 1.665 1 97.94 101 ASN B O 1
ATOM 1649 N N . LYS B 1 102 ? -13.016 7.234 3.35 1 97.06 102 LYS B N 1
ATOM 1650 C CA . LYS B 1 102 ? -13.625 8.258 4.195 1 97.06 102 LYS B CA 1
ATOM 1651 C C . LYS B 1 102 ? -12.641 9.391 4.469 1 97.06 102 LYS B C 1
ATOM 1653 O O . LYS B 1 102 ? -13 10.57 4.406 1 97.06 102 LYS B O 1
ATOM 1658 N N . LEU B 1 103 ? -11.414 9.031 4.746 1 97.19 103 LEU B N 1
ATOM 1659 C CA . LEU B 1 103 ? -10.414 10.031 5.098 1 97.19 103 LEU B CA 1
ATOM 1660 C C . LEU B 1 103 ? -10.055 10.891 3.885 1 97.19 103 LEU B C 1
ATOM 1662 O O . LEU B 1 103 ? -9.945 12.109 3.994 1 97.19 103 LEU B O 1
ATOM 1666 N N . ILE B 1 104 ? -9.906 10.273 2.707 1 95.38 104 ILE B N 1
ATOM 1667 C CA . ILE B 1 104 ? -9.336 11.023 1.596 1 95.38 104 ILE B CA 1
ATOM 1668 C C . ILE B 1 104 ? -10.445 11.75 0.844 1 95.38 104 ILE B C 1
ATOM 1670 O O . ILE B 1 104 ? -10.18 12.641 0.036 1 95.38 104 ILE B O 1
ATOM 1674 N N . ALA B 1 105 ? -11.758 11.266 0.955 1 87.81 105 ALA B N 1
ATOM 1675 C CA . ALA B 1 105 ? -12.891 11.984 0.375 1 87.81 105 ALA B CA 1
ATOM 1676 C C . ALA B 1 105 ? -13.07 13.352 1.033 1 87.81 105 ALA B C 1
ATOM 1678 O O . ALA B 1 105 ? -13.648 14.258 0.438 1 87.81 105 ALA B O 1
ATOM 1679 N N . GLY B 1 106 ? -12.258 13.711 2.08 1 72.88 106 GLY B N 1
ATOM 1680 C CA . GLY B 1 106 ? -12.367 15.008 2.725 1 72.88 106 GLY B CA 1
ATOM 1681 C C . GLY B 1 106 ? -13.508 15.086 3.719 1 72.88 106 GLY B C 1
ATOM 1682 O O . GLY B 1 106 ? -14.57 14.5 3.504 1 72.88 106 GLY B O 1
#

Radius of gyration: 19.53 Å; Cα contacts (8 Å, |Δi|>4): 270; chains: 2; bounding box: 31×55×53 Å

Nearest PDB structures (foldseek):
  6abt-assembly1_A  TM=9.055E-01  e=3.180E-08  Listeria monocytogenes
  4esb-assembly1_A-2  TM=8.556E-01  e=7.995E-08  Bacillus cereus ATCC 14579
  6abq-assembly1_A  TM=8.576E-01  e=3.404E-07  Listeria monocytogenes
  3hhh-assembly1_B  TM=9.108E-01  e=1.114E-06  Enterococcus faecalis
  3elk-assembly1_A  TM=8.346E-01  e=1.270E-06  Thermoplasma acidophilum

pLDDT: mean 92.27, std 11.23, range [41.69, 98.75]

Sequence (212 aa):
MTQFDDFQRGLLPMLLLAELHREPGHGYSLSLRLAKRGFDRVKGAHLYPVLARLESDGYCTPVWTEGDGGPGRKVYHLTTSGEERLAELRHSWKLLVPLTNKLIAGMTQFDDFQRGLLPMLLLAELHREPGHGYSLSLRLAKRGFDRVKGAHLYPVLARLESDGYCTPVWTEGDGGPGRKVYHLTTSGEERLAELRHSWKLLVPLTNKLIAG

Solvent-accessible surface area (backbone atoms only — not comparable to full-atom values): 11620 Å² total; per-residue (Å²): 123,90,68,85,44,57,38,57,62,24,38,42,64,55,51,52,46,39,50,25,68,76,44,61,40,30,73,67,55,48,31,50,53,43,31,74,65,69,44,74,73,57,52,66,89,64,44,50,61,51,52,51,48,39,36,75,71,47,27,25,44,72,46,75,40,77,41,96,90,44,83,49,50,56,32,33,32,55,30,72,59,20,51,53,49,44,52,52,49,51,53,50,47,66,61,44,50,63,48,50,51,58,54,61,75,104,122,89,68,85,44,57,36,58,59,24,38,43,63,57,52,51,45,40,50,24,69,75,44,62,40,31,73,66,54,48,30,50,53,43,31,74,65,69,44,77,72,60,51,65,89,65,45,51,60,48,49,49,49,36,37,74,73,47,28,28,45,71,46,75,40,76,40,96,90,44,83,48,49,57,31,34,32,56,30,73,59,20,50,52,49,43,53,52,49,50,52,50,47,66,59,44,51,62,46,50,50,55,54,66,71,102

Foldseek 3Di:
DPDCDPVNLVCLLLLLLVLLVVPWAFLQVSQVVCVVVPDPRDDPVSRVVSVVVCVVVVQWDWDFDDDPVDGTTTIIHGDPVVVVVSVVVVVVCVVVVVVVCVVVVD/DPPCDPVNLVCLLLLLLVLLVVPKAFLQVSQVVCVVVPDPRDDPVSRVVSVVVCVVVVQWDWDFDDDDVDGTTTIIHGDPVVVVVSVVVVVVCVVVVVVVCVVVVD